Protein AF-A0A3Q0J9L9-F1 (afdb_monomer_lite)

Sequence (326 aa):
MFTRGFKQNVKERMHFEFYDENEQQFNNEAQLNYWVGNKTIQYLRDNKDSAILNQDKVIFLLHFLGPDTAGHNFKPHSKEYGDNIEAVDGIVKAMVHTLSSYYNHDNKTAFIYSSDHGMTDWGSHGDGSDHETETPFVAWGAGVGCTPYPPSSPSSFLPSSSGHLDIAQVDMVSLVSTILGIPIPVHSVGELPLQYLSLDTSQQARVMHSNAIQIHNAYRTLRSQRRESIARCLFTPFHKLDEQEEAVQLGRIELGFKLGDHQMVISQCKDLIRLSLEGLSYFHTYHQTTLLSCVSLAYLFIIRTLFLSVAQRTKISELTIRLTYR

Radius of gyration: 28.0 Å; chains: 1; bounding box: 80×67×72 Å

Foldseek 3Di:
DPDPPDDPVVVVLDDDDDDDPVRCPPPALLVQLVVQLVVLLVVLVVCLPPPSVPDAPDDDDGDRCSLLVCCQPPFCPDPSNVVSVVSNVVSVVVVVVSVCVSVVVPQLDKDKDKDPFAADRNSDEDDDDCRTQDMDIDIDTQFFDDDDDDDDDPDDPPCPDDSDDDAHPLQVQLQSCVSSVHQRPLPRLHQPPCNGGPDDLQSLLVSLLSNLVSLLVSLVVLLVVLCVVDDVVPDDAPVVCDPVNVVVLVVQLVVCVVVVVSVSSNVSSVVSSVSSSVSVVCSVCVCVVVVVVVVVVVVVVVVVVVVVVVVVVVVVVVVVVVVVVD

Structure (mmCIF, N/CA/C/O backbone):
data_AF-A0A3Q0J9L9-F1
#
_entry.id   AF-A0A3Q0J9L9-F1
#
loop_
_atom_site.group_PDB
_atom_site.id
_atom_site.type_symbol
_atom_site.label_atom_id
_atom_site.label_alt_id
_atom_site.label_comp_id
_atom_site.label_asym_id
_atom_site.label_entity_id
_atom_site.label_seq_id
_atom_site.pdbx_PDB_ins_code
_atom_site.Cartn_x
_atom_site.Cartn_y
_atom_site.Cartn_z
_atom_site.occupancy
_atom_site.B_iso_or_equiv
_atom_site.auth_seq_id
_atom_site.auth_comp_id
_atom_site.auth_asym_id
_atom_site.auth_atom_id
_atom_site.pdbx_PDB_model_num
ATOM 1 N N . MET A 1 1 ? 15.025 -7.768 4.756 1.00 45.75 1 MET A N 1
ATOM 2 C CA . MET A 1 1 ? 13.697 -8.198 4.265 1.00 45.75 1 MET A CA 1
ATOM 3 C C . MET A 1 1 ? 12.925 -8.931 5.362 1.00 45.75 1 MET A C 1
ATOM 5 O O . MET A 1 1 ? 13.522 -9.709 6.103 1.00 45.75 1 MET A O 1
ATOM 9 N N . PHE A 1 2 ? 11.632 -8.631 5.508 1.00 42.69 2 PHE A N 1
ATOM 10 C CA . PHE A 1 2 ? 10.714 -9.114 6.548 1.00 42.69 2 PHE A CA 1
ATOM 11 C C . PHE A 1 2 ? 10.710 -10.649 6.675 1.00 42.69 2 PHE A C 1
ATOM 13 O O . PHE A 1 2 ? 10.006 -11.327 5.947 1.00 42.69 2 PHE A O 1
ATOM 20 N N . THR A 1 3 ? 11.500 -11.234 7.577 1.00 41.84 3 THR A N 1
ATOM 21 C CA . THR A 1 3 ? 11.554 -12.706 7.759 1.00 41.84 3 THR A CA 1
ATOM 22 C C . THR A 1 3 ? 11.245 -13.162 9.181 1.00 41.84 3 THR A C 1
ATOM 24 O O . THR A 1 3 ? 11.085 -14.361 9.432 1.00 41.84 3 THR A O 1
ATOM 27 N N . ARG A 1 4 ? 11.120 -12.230 10.131 1.00 39.94 4 ARG A N 1
ATOM 28 C CA . ARG A 1 4 ? 10.807 -12.557 11.523 1.00 39.94 4 ARG A CA 1
ATOM 29 C C . ARG A 1 4 ? 9.322 -12.916 11.638 1.00 39.94 4 ARG A C 1
ATOM 31 O O . ARG A 1 4 ? 8.470 -12.047 11.525 1.00 39.94 4 ARG A O 1
ATOM 38 N N . GLY A 1 5 ? 9.031 -14.199 11.862 1.00 49.62 5 GLY A N 1
ATOM 39 C CA . GLY A 1 5 ? 7.677 -14.694 12.154 1.00 49.62 5 GLY A CA 1
ATOM 40 C C . GLY A 1 5 ? 7.013 -15.534 11.059 1.00 49.62 5 GLY A C 1
ATOM 41 O O . GLY A 1 5 ? 5.926 -16.059 11.291 1.00 49.62 5 GLY A O 1
ATOM 42 N N . PHE A 1 6 ? 7.648 -15.731 9.899 1.00 53.22 6 PHE A N 1
ATOM 43 C CA . PHE A 1 6 ? 7.097 -16.626 8.880 1.00 53.22 6 PHE A CA 1
ATOM 44 C C . PHE A 1 6 ? 7.261 -18.095 9.277 1.00 53.22 6 PHE A C 1
ATOM 46 O O . PHE A 1 6 ? 8.372 -18.562 9.542 1.00 53.22 6 PHE A O 1
ATOM 53 N N . LYS A 1 7 ? 6.146 -18.835 9.286 1.00 67.81 7 LYS A N 1
ATOM 54 C CA . LYS A 1 7 ? 6.154 -20.300 9.380 1.00 67.81 7 LYS A CA 1
ATOM 55 C C . LYS A 1 7 ? 6.926 -20.880 8.183 1.00 67.81 7 LYS A C 1
ATOM 57 O O . LYS A 1 7 ? 6.897 -20.306 7.096 1.00 67.81 7 LYS A O 1
ATOM 62 N N . GLN A 1 8 ? 7.608 -22.011 8.374 1.00 65.06 8 GLN A N 1
ATOM 63 C CA . GLN A 1 8 ? 8.491 -22.621 7.364 1.00 65.06 8 GLN A CA 1
ATOM 64 C C . GLN A 1 8 ? 7.795 -22.836 6.006 1.00 65.06 8 GLN A C 1
ATOM 66 O O . GLN A 1 8 ? 8.339 -22.487 4.965 1.00 65.06 8 GLN A O 1
ATOM 71 N N . ASN A 1 9 ? 6.535 -23.270 6.033 1.00 67.25 9 ASN A N 1
ATOM 72 C CA . ASN A 1 9 ? 5.683 -23.468 4.857 1.00 67.25 9 ASN A CA 1
ATOM 73 C C . ASN A 1 9 ? 5.323 -22.180 4.085 1.00 67.25 9 ASN A C 1
ATOM 75 O O . ASN A 1 9 ? 4.720 -22.245 3.014 1.00 67.25 9 ASN A O 1
ATOM 79 N N . VAL A 1 10 ? 5.582 -20.994 4.644 1.00 69.88 10 VAL A N 1
ATOM 80 C CA . VAL A 1 10 ? 5.448 -19.720 3.919 1.00 69.88 10 VAL A CA 1
ATOM 81 C C . VAL A 1 10 ? 6.736 -19.411 3.167 1.00 69.88 10 VAL A C 1
ATOM 83 O O . VAL A 1 10 ? 6.662 -19.010 2.015 1.00 69.88 10 VAL A O 1
ATOM 86 N N . LYS A 1 11 ? 7.904 -19.674 3.767 1.00 69.50 11 LYS A N 1
ATOM 87 C CA . LYS A 1 11 ? 9.206 -19.435 3.123 1.00 69.50 11 LYS A CA 1
ATOM 88 C C . LYS A 1 11 ? 9.380 -20.246 1.839 1.00 69.50 11 LYS A C 1
ATOM 90 O O . LYS A 1 11 ? 9.906 -19.725 0.870 1.00 69.50 11 LYS A O 1
ATOM 95 N N . GLU A 1 12 ? 8.881 -21.479 1.815 1.00 75.81 12 GLU A N 1
ATOM 96 C CA . GLU A 1 12 ? 8.918 -22.361 0.635 1.00 75.81 12 GLU A CA 1
ATOM 97 C C . GLU A 1 12 ? 8.049 -21.867 -0.537 1.00 75.81 12 GLU A C 1
ATOM 99 O O . GLU A 1 12 ? 8.188 -22.356 -1.653 1.00 75.81 12 GLU A O 1
ATOM 104 N N . ARG A 1 13 ? 7.161 -20.892 -0.299 1.00 81.19 13 ARG A N 1
ATOM 105 C CA . ARG A 1 13 ? 6.286 -20.275 -1.312 1.00 81.19 13 ARG A CA 1
ATOM 106 C C . ARG A 1 13 ? 6.739 -18.874 -1.723 1.00 81.19 13 ARG A C 1
ATOM 108 O O . ARG A 1 13 ? 6.008 -18.183 -2.424 1.00 81.19 13 ARG A O 1
ATOM 115 N N . MET A 1 14 ? 7.909 -18.436 -1.262 1.00 86.81 14 MET A N 1
ATOM 116 C CA . MET A 1 14 ? 8.475 -17.134 -1.597 1.00 86.81 14 MET A CA 1
ATOM 117 C C . MET A 1 14 ? 9.732 -17.337 -2.431 1.00 86.81 14 MET A C 1
ATOM 119 O O . MET A 1 14 ? 10.614 -18.108 -2.059 1.00 86.81 14 MET A O 1
ATOM 123 N N . HIS A 1 15 ? 9.818 -16.614 -3.539 1.00 89.19 15 HIS A N 1
ATOM 124 C CA . HIS A 1 15 ? 11.016 -16.539 -4.356 1.00 89.19 15 HIS A CA 1
ATOM 125 C C . HIS A 1 15 ? 11.478 -15.088 -4.405 1.00 89.19 15 HIS A C 1
ATOM 127 O O . HIS A 1 15 ? 10.662 -14.174 -4.522 1.00 89.19 15 HIS A O 1
ATOM 133 N N . PHE A 1 16 ? 12.782 -14.895 -4.261 1.00 90.69 16 PHE A N 1
ATOM 134 C CA . PHE A 1 16 ? 13.397 -13.588 -4.172 1.00 90.69 16 PHE A CA 1
ATOM 135 C C . PHE A 1 16 ? 14.682 -13.576 -4.983 1.00 90.69 16 PHE A C 1
ATOM 137 O O . PHE A 1 16 ? 15.533 -14.443 -4.801 1.00 90.69 16 PHE A O 1
ATOM 144 N N . GLU A 1 17 ? 14.815 -12.559 -5.820 1.00 90.81 17 GLU A N 1
ATOM 145 C CA . GLU A 1 17 ? 15.999 -12.255 -6.610 1.00 90.81 17 GLU A CA 1
ATOM 146 C C . GLU A 1 17 ? 16.280 -10.764 -6.419 1.00 90.81 17 GLU A C 1
ATOM 148 O O . GLU A 1 17 ? 15.356 -9.947 -6.433 1.00 90.81 17 GLU A O 1
ATOM 153 N N . PHE A 1 18 ? 17.546 -10.414 -6.217 1.00 88.94 18 PHE A N 1
ATOM 154 C CA . PHE A 1 18 ? 17.995 -9.033 -6.062 1.00 88.94 18 PHE A CA 1
ATOM 155 C C . PHE A 1 18 ? 19.291 -8.843 -6.836 1.00 88.94 18 PHE A C 1
ATOM 157 O O . PHE A 1 18 ? 20.027 -9.805 -7.053 1.00 88.94 18 PHE A O 1
ATOM 164 N N . TYR A 1 19 ? 19.570 -7.599 -7.205 1.00 82.12 19 TYR A N 1
ATOM 165 C CA . TYR A 1 19 ? 20.868 -7.201 -7.735 1.00 82.12 19 TYR A CA 1
ATOM 166 C C . TYR A 1 19 ? 21.983 -7.550 -6.745 1.00 82.12 19 TYR A C 1
ATOM 168 O O . TYR A 1 19 ? 21.804 -7.378 -5.534 1.00 82.12 19 TYR A O 1
ATOM 176 N N . ASP A 1 20 ? 23.141 -7.978 -7.248 1.00 78.50 20 ASP A N 1
ATOM 177 C CA . ASP A 1 20 ? 24.359 -7.993 -6.433 1.00 78.50 20 ASP A CA 1
ATOM 178 C C . ASP A 1 20 ? 24.715 -6.549 -6.023 1.00 78.50 20 ASP A C 1
ATOM 180 O O . ASP A 1 20 ? 24.465 -5.597 -6.767 1.00 78.50 20 ASP A O 1
ATOM 184 N N . GLU A 1 21 ? 25.309 -6.354 -4.846 1.00 69.94 21 GLU A N 1
ATOM 185 C CA . GLU A 1 21 ? 25.748 -5.026 -4.387 1.00 69.94 21 GLU A CA 1
ATOM 186 C C . GLU A 1 21 ? 26.718 -4.370 -5.385 1.00 69.94 21 GLU A C 1
ATOM 188 O O . GLU A 1 21 ? 26.684 -3.156 -5.579 1.00 69.94 21 GLU A O 1
ATOM 193 N N . ASN A 1 22 ? 27.536 -5.170 -6.079 1.00 66.88 22 ASN A N 1
ATOM 194 C CA . ASN A 1 22 ? 28.461 -4.679 -7.104 1.00 66.88 22 ASN A CA 1
ATOM 195 C C . ASN A 1 22 ? 27.766 -4.376 -8.442 1.00 66.88 22 ASN A C 1
ATOM 197 O O . ASN A 1 22 ? 28.272 -3.588 -9.238 1.00 66.88 22 ASN A O 1
ATOM 201 N N . GLU A 1 23 ? 26.606 -4.986 -8.692 1.00 62.62 23 GLU A N 1
ATOM 202 C CA . GLU A 1 23 ? 25.771 -4.724 -9.868 1.00 62.62 23 GLU A CA 1
ATOM 203 C C . GLU A 1 23 ? 24.973 -3.422 -9.711 1.00 62.62 23 GLU A C 1
ATOM 205 O O . GLU A 1 23 ? 24.642 -2.783 -10.700 1.00 62.62 23 GLU A O 1
ATOM 210 N N . GLN A 1 24 ? 24.734 -2.937 -8.489 1.00 59.50 24 GLN A N 1
ATOM 211 C CA . GLN A 1 24 ? 24.081 -1.634 -8.275 1.00 59.50 24 GLN A CA 1
ATOM 212 C C . GLN A 1 24 ? 24.906 -0.440 -8.793 1.00 59.50 24 GLN A C 1
ATOM 214 O O . GLN A 1 24 ? 24.378 0.660 -8.920 1.00 59.50 24 GLN A O 1
ATOM 219 N N . GLN A 1 25 ? 26.179 -0.657 -9.136 1.00 58.91 25 GLN A N 1
ATOM 220 C CA . GLN A 1 25 ? 27.079 0.335 -9.731 1.00 58.91 25 GLN A CA 1
ATOM 221 C C . GLN A 1 25 ? 27.222 0.173 -11.254 1.00 58.91 25 GLN A C 1
ATOM 223 O O . GLN A 1 25 ? 28.287 0.458 -11.806 1.00 58.91 25 GLN A O 1
ATOM 228 N N . PHE A 1 26 ? 26.202 -0.329 -11.963 1.00 59.91 26 PHE A N 1
ATOM 229 C CA . PHE A 1 26 ? 26.256 -0.359 -13.427 1.00 59.91 26 PHE A CA 1
ATOM 230 C C . PHE A 1 26 ? 26.573 1.041 -13.976 1.00 59.91 26 PHE A C 1
ATOM 232 O O . PHE A 1 26 ? 25.967 2.029 -13.579 1.00 59.91 26 PHE A O 1
ATOM 239 N N . ASN A 1 27 ? 27.472 1.116 -14.965 1.00 63.03 27 ASN A N 1
ATOM 240 C CA . ASN A 1 27 ? 27.790 2.363 -15.680 1.00 63.03 27 ASN A CA 1
ATOM 241 C C . ASN A 1 27 ? 26.585 2.947 -16.453 1.00 63.03 27 ASN A C 1
ATOM 243 O O . ASN A 1 27 ? 26.710 3.993 -17.084 1.00 63.03 27 ASN A O 1
ATOM 247 N N . ASN A 1 28 ? 25.465 2.219 -16.495 1.00 77.00 28 ASN A N 1
ATOM 248 C CA . ASN A 1 28 ? 24.214 2.608 -17.125 1.00 77.00 28 ASN A CA 1
ATOM 249 C C . ASN A 1 28 ? 23.047 2.070 -16.285 1.00 77.00 28 ASN A C 1
ATOM 251 O O . ASN A 1 28 ? 22.834 0.858 -16.208 1.00 77.00 28 ASN A O 1
ATOM 255 N N . GLU A 1 29 ? 22.270 2.978 -15.706 1.00 83.19 29 GLU A N 1
ATOM 256 C CA . GLU A 1 29 ? 21.152 2.703 -14.803 1.00 83.19 29 GLU A CA 1
ATOM 257 C C . GLU A 1 29 ? 20.054 1.861 -15.465 1.00 83.19 29 GLU A C 1
ATOM 259 O O . GLU A 1 29 ? 19.407 1.048 -14.801 1.00 83.19 29 GLU A O 1
ATOM 264 N N . ALA A 1 30 ? 19.906 1.942 -16.792 1.00 85.50 30 ALA A N 1
ATOM 265 C CA . ALA A 1 30 ? 18.924 1.145 -17.516 1.00 85.50 30 ALA A CA 1
ATOM 266 C C . ALA A 1 30 ? 19.223 -0.363 -17.439 1.00 85.50 30 ALA A C 1
ATOM 268 O O . ALA A 1 30 ? 18.308 -1.181 -17.562 1.00 85.50 30 ALA A O 1
ATOM 269 N N . GLN A 1 31 ? 20.480 -0.761 -17.196 1.00 88.00 31 GLN A N 1
ATOM 270 C CA . GLN A 1 31 ? 20.852 -2.171 -17.022 1.00 88.00 31 GLN A CA 1
ATOM 271 C C . GLN A 1 31 ? 20.164 -2.803 -15.808 1.00 88.00 31 GLN A C 1
ATOM 273 O O . GLN A 1 31 ? 19.767 -3.967 -15.886 1.00 88.00 31 GLN A O 1
ATOM 278 N N . LEU A 1 32 ? 19.925 -2.029 -14.741 1.00 88.06 32 LEU A N 1
ATOM 279 C CA . LEU A 1 32 ? 19.144 -2.475 -13.582 1.00 88.06 32 LEU A CA 1
ATOM 280 C C . LEU A 1 32 ? 17.716 -2.847 -13.995 1.00 88.06 32 LEU A C 1
ATOM 282 O O . LEU A 1 32 ? 17.159 -3.842 -13.528 1.00 88.06 32 LEU A O 1
ATOM 286 N N . ASN A 1 33 ? 17.122 -2.086 -14.911 1.00 92.56 33 ASN A N 1
ATOM 287 C CA . ASN A 1 33 ? 15.758 -2.339 -15.363 1.00 92.56 33 ASN A CA 1
ATOM 288 C C . ASN A 1 33 ? 15.705 -3.605 -16.230 1.00 92.56 33 ASN A C 1
ATOM 290 O O . ASN A 1 33 ? 14.880 -4.494 -15.999 1.00 92.56 33 ASN A O 1
ATOM 294 N N . TYR A 1 34 ? 16.632 -3.734 -17.187 1.00 93.25 34 TYR A N 1
ATOM 295 C CA . TYR A 1 34 ? 16.717 -4.920 -18.044 1.00 93.25 34 TYR A CA 1
ATOM 296 C C . TYR A 1 34 ? 16.995 -6.196 -17.255 1.00 93.25 34 TYR A C 1
ATOM 298 O O . TYR A 1 34 ? 16.455 -7.249 -17.594 1.00 93.25 34 TYR A O 1
ATOM 306 N N . TRP A 1 35 ? 17.800 -6.118 -16.195 1.00 92.75 35 TRP A N 1
ATOM 307 C CA . TRP A 1 35 ? 18.060 -7.252 -15.314 1.00 92.75 35 TRP A CA 1
ATOM 308 C C . TRP A 1 35 ? 16.759 -7.804 -14.713 1.00 92.75 35 TRP A C 1
ATOM 310 O O . TRP A 1 35 ? 16.532 -9.010 -14.792 1.00 92.75 35 TRP A O 1
ATOM 320 N N . VAL A 1 36 ? 15.850 -6.943 -14.231 1.00 94.25 36 VAL A N 1
ATOM 321 C CA . VAL A 1 36 ? 14.550 -7.366 -13.660 1.00 94.25 36 VAL A CA 1
ATOM 322 C C . VAL A 1 36 ? 13.696 -8.066 -14.707 1.00 94.25 36 VAL A C 1
ATOM 324 O O . VAL A 1 36 ? 13.177 -9.159 -14.460 1.00 94.25 36 VAL A O 1
ATOM 327 N N . GLY A 1 37 ? 13.582 -7.473 -15.899 1.00 94.31 37 GLY A N 1
ATOM 328 C CA . GLY A 1 37 ? 12.839 -8.072 -17.007 1.00 94.31 37 GLY A CA 1
ATOM 329 C C . GLY A 1 37 ? 13.411 -9.433 -17.416 1.00 94.31 37 GLY A C 1
ATOM 330 O O . GLY A 1 37 ? 12.676 -10.417 -17.518 1.00 94.31 37 GLY A O 1
ATOM 331 N N . ASN A 1 38 ? 14.733 -9.520 -17.582 1.00 94.38 38 ASN A N 1
ATOM 332 C CA . ASN A 1 38 ? 15.423 -10.746 -17.982 1.00 94.38 38 ASN A CA 1
ATOM 333 C C . ASN A 1 38 ? 15.283 -11.854 -16.937 1.00 94.38 38 ASN A C 1
ATOM 335 O O . ASN A 1 38 ? 14.960 -12.986 -17.299 1.00 94.38 38 ASN A O 1
ATOM 339 N N . LYS A 1 39 ? 15.471 -11.536 -15.651 1.00 94.31 39 LYS A N 1
ATOM 340 C CA . LYS A 1 39 ? 15.301 -12.489 -14.548 1.00 94.31 39 LYS A CA 1
ATOM 341 C C . LYS A 1 39 ? 13.870 -12.991 -14.453 1.00 94.31 39 LYS A C 1
ATOM 343 O O . LYS A 1 39 ? 13.666 -14.190 -14.307 1.00 94.31 39 LYS A O 1
ATOM 348 N N . THR A 1 40 ? 12.888 -12.111 -14.628 1.00 94.06 40 THR A N 1
ATOM 349 C CA . THR A 1 40 ? 11.471 -12.496 -14.623 1.00 94.06 40 THR A CA 1
ATOM 350 C C . THR A 1 40 ? 11.145 -13.438 -15.784 1.00 94.06 40 THR A C 1
ATOM 352 O O . THR A 1 40 ? 10.563 -14.502 -15.570 1.00 94.06 40 THR A O 1
ATOM 355 N N . ILE A 1 41 ? 11.567 -13.105 -17.011 1.00 93.88 41 ILE A N 1
ATOM 356 C CA . ILE A 1 41 ? 11.366 -13.967 -18.191 1.00 93.88 41 ILE A CA 1
ATOM 357 C C . ILE A 1 41 ? 12.059 -15.317 -18.004 1.00 93.88 41 ILE A C 1
ATOM 359 O O . ILE A 1 41 ? 11.476 -16.356 -18.320 1.00 93.88 41 ILE A O 1
ATOM 363 N N . GLN A 1 42 ? 13.303 -15.309 -17.519 1.00 93.88 42 GLN A N 1
ATOM 364 C CA . GLN A 1 42 ? 14.057 -16.528 -17.253 1.00 93.88 42 GLN A CA 1
ATOM 365 C C . GLN A 1 42 ? 13.334 -17.388 -16.216 1.00 93.88 42 GLN A C 1
ATOM 367 O O . GLN A 1 42 ? 13.094 -18.563 -16.469 1.00 93.88 42 GLN A O 1
ATOM 372 N N . TYR A 1 43 ? 12.911 -16.792 -15.102 1.00 93.94 43 TYR A N 1
ATOM 373 C CA . TYR A 1 43 ? 12.203 -17.496 -14.043 1.00 93.94 43 TYR A CA 1
ATOM 374 C C . TYR A 1 43 ? 10.914 -18.147 -14.552 1.00 93.94 43 TYR A C 1
ATOM 376 O O . TYR A 1 43 ? 10.693 -19.329 -14.298 1.00 93.94 43 TYR A O 1
ATOM 384 N N . LEU A 1 44 ? 10.099 -17.428 -15.334 1.00 94.25 44 LEU A N 1
ATOM 385 C CA . LEU A 1 44 ? 8.898 -17.991 -15.960 1.00 94.25 44 LEU A CA 1
ATOM 386 C C . LEU A 1 44 ? 9.243 -19.140 -16.918 1.00 94.25 44 LEU A C 1
ATOM 388 O O . LEU A 1 44 ? 8.598 -20.185 -16.886 1.00 94.25 44 LEU A O 1
ATOM 392 N N . ARG A 1 45 ? 10.278 -18.990 -17.752 1.00 93.12 45 ARG A N 1
ATOM 393 C CA . ARG A 1 45 ? 10.710 -20.038 -18.690 1.00 93.12 45 ARG A CA 1
ATOM 394 C C . ARG A 1 45 ? 11.148 -21.309 -17.964 1.00 93.12 45 ARG A C 1
ATOM 396 O O . ARG A 1 45 ? 10.700 -22.394 -18.331 1.00 93.12 45 ARG A O 1
ATOM 403 N N . ASP A 1 46 ? 11.984 -21.160 -16.944 1.00 93.88 46 ASP A N 1
ATOM 404 C CA . ASP A 1 46 ? 12.534 -22.268 -16.158 1.00 93.88 46 ASP A CA 1
ATOM 405 C C . ASP A 1 46 ? 11.441 -22.972 -15.333 1.00 93.88 46 ASP A C 1
ATOM 407 O O . ASP A 1 46 ? 11.582 -24.133 -14.956 1.00 93.88 46 ASP A O 1
ATOM 411 N N . ASN A 1 47 ? 10.310 -22.293 -15.110 1.00 92.50 47 ASN A N 1
ATOM 412 C CA . ASN A 1 47 ? 9.174 -22.769 -14.329 1.00 92.50 47 ASN A CA 1
ATOM 413 C C . ASN A 1 47 ? 7.898 -22.946 -15.165 1.00 92.50 47 ASN A C 1
ATOM 415 O O . ASN A 1 47 ? 6.802 -22.833 -14.619 1.00 92.50 47 ASN A O 1
ATOM 419 N N . LYS A 1 48 ? 7.995 -23.235 -16.470 1.00 86.31 48 LYS A N 1
ATOM 420 C CA . LYS A 1 48 ? 6.825 -23.369 -17.364 1.00 86.31 48 LYS A CA 1
ATOM 421 C C . LYS A 1 48 ? 5.725 -24.296 -16.826 1.00 86.31 48 LYS A C 1
ATOM 423 O O . LYS A 1 48 ? 4.555 -23.940 -16.883 1.00 86.31 48 LYS A O 1
ATOM 428 N N . ASP A 1 49 ? 6.114 -25.423 -16.237 1.00 84.88 49 ASP A N 1
ATOM 429 C CA . ASP A 1 49 ? 5.193 -26.424 -15.680 1.00 84.88 49 ASP A CA 1
ATOM 430 C C . ASP A 1 49 ? 5.190 -26.420 -14.137 1.00 84.88 49 ASP A C 1
ATOM 432 O O . ASP A 1 49 ? 4.892 -27.422 -13.486 1.00 84.88 49 ASP A O 1
ATOM 436 N N . SER A 1 50 ? 5.568 -25.295 -13.518 1.00 84.75 50 SER A N 1
ATOM 437 C CA . SER A 1 50 ? 5.699 -25.202 -12.064 1.00 84.75 50 SER A CA 1
ATOM 438 C C . SER A 1 50 ? 4.350 -25.296 -11.363 1.00 84.75 50 SER A C 1
ATOM 440 O O . SER A 1 50 ? 3.436 -24.502 -11.593 1.00 84.75 50 SER A O 1
ATOM 442 N N . ALA A 1 51 ? 4.252 -26.228 -10.417 1.00 85.00 51 ALA A N 1
ATOM 443 C CA . ALA A 1 51 ? 3.092 -26.356 -9.543 1.00 85.00 51 ALA A CA 1
ATOM 444 C C . ALA A 1 51 ? 2.915 -25.157 -8.596 1.00 85.00 51 ALA A C 1
ATOM 446 O O . ALA A 1 51 ? 1.849 -25.032 -8.006 1.00 85.00 51 ALA A O 1
ATOM 447 N N . ILE A 1 52 ? 3.934 -24.304 -8.418 1.00 85.56 52 ILE A N 1
ATOM 448 C CA . ILE A 1 52 ? 3.862 -23.097 -7.576 1.00 85.56 52 ILE A CA 1
ATOM 449 C C . ILE A 1 52 ? 3.255 -21.933 -8.365 1.00 85.56 52 ILE A C 1
ATOM 451 O O . ILE A 1 52 ? 2.392 -21.232 -7.847 1.00 85.56 52 ILE A O 1
ATOM 455 N N . LEU A 1 53 ? 3.661 -21.754 -9.626 1.00 91.06 53 LEU A N 1
ATOM 456 C CA . LEU A 1 53 ? 3.173 -20.654 -10.468 1.00 91.06 53 LEU A CA 1
ATOM 457 C C . LEU A 1 53 ? 1.772 -20.889 -11.034 1.00 91.06 53 LEU A C 1
ATOM 459 O O . LEU A 1 53 ? 1.134 -19.933 -11.461 1.00 91.06 53 LEU A O 1
ATOM 463 N N . ASN A 1 54 ? 1.285 -22.130 -10.981 1.00 88.62 54 ASN A N 1
ATOM 464 C CA . ASN A 1 54 ? -0.080 -22.509 -11.348 1.00 88.62 54 ASN A CA 1
ATOM 465 C C . ASN A 1 54 ? -1.049 -22.564 -10.148 1.00 88.62 54 ASN A C 1
ATOM 467 O O . ASN A 1 54 ? -2.148 -23.103 -10.273 1.00 88.62 54 ASN A O 1
ATOM 471 N N . GLN A 1 55 ? -0.653 -22.059 -8.974 1.00 89.19 55 GLN A N 1
ATOM 472 C CA . GLN A 1 55 ? -1.559 -21.938 -7.824 1.00 89.19 55 GLN A CA 1
ATOM 473 C C . GLN A 1 55 ? -2.451 -20.704 -7.950 1.00 89.19 55 GLN A C 1
ATOM 475 O O . GLN A 1 55 ? -2.137 -19.749 -8.657 1.00 89.19 55 GLN A O 1
ATOM 480 N N . ASP A 1 56 ? -3.541 -20.691 -7.189 1.00 88.94 56 ASP A N 1
ATOM 481 C CA . ASP A 1 56 ? -4.318 -19.472 -7.005 1.00 88.94 56 ASP A CA 1
ATOM 482 C C . ASP A 1 56 ? -3.505 -18.432 -6.218 1.00 88.94 56 ASP A C 1
ATOM 484 O O . ASP A 1 56 ? -2.786 -18.769 -5.272 1.00 88.94 56 ASP A O 1
ATOM 488 N N . LYS A 1 57 ? -3.706 -17.148 -6.544 1.00 90.75 57 LYS A N 1
ATOM 489 C CA . LYS A 1 57 ? -3.188 -15.993 -5.780 1.00 90.75 57 LYS A CA 1
ATOM 490 C C . LYS A 1 57 ? -1.656 -15.895 -5.771 1.00 90.75 57 LYS A C 1
ATOM 492 O O . LYS A 1 57 ? -1.051 -15.577 -4.747 1.00 90.75 57 LYS A O 1
ATOM 497 N N . VAL A 1 58 ? -1.037 -16.145 -6.923 1.00 92.88 58 VAL A N 1
ATOM 498 C CA . VAL A 1 58 ? 0.386 -15.866 -7.163 1.00 92.88 58 VAL A CA 1
ATOM 499 C C . VAL A 1 58 ? 0.585 -14.358 -7.317 1.00 92.88 58 VAL A C 1
ATOM 501 O O . VAL A 1 58 ? -0.172 -13.695 -8.023 1.00 92.88 58 VAL A O 1
ATOM 504 N N . ILE A 1 59 ? 1.599 -13.815 -6.644 1.00 93.81 59 ILE A N 1
ATOM 505 C CA . ILE A 1 59 ? 1.928 -12.386 -6.668 1.00 93.81 59 ILE A CA 1
ATOM 506 C C . ILE A 1 59 ? 3.347 -12.227 -7.203 1.00 93.81 59 ILE A C 1
ATOM 508 O O . ILE A 1 59 ? 4.282 -12.816 -6.662 1.00 93.81 59 ILE A O 1
ATOM 512 N N . PHE A 1 60 ? 3.499 -11.387 -8.223 1.00 94.88 60 PHE A N 1
ATOM 513 C CA . PHE A 1 60 ? 4.792 -10.903 -8.693 1.00 94.88 60 PHE A CA 1
ATOM 514 C C . PHE A 1 60 ? 4.970 -9.462 -8.216 1.00 94.88 60 PHE A C 1
ATOM 516 O O . PHE A 1 60 ? 4.118 -8.617 -8.479 1.00 94.88 60 PHE A O 1
ATOM 523 N N . LEU A 1 61 ? 6.071 -9.189 -7.518 1.00 95.44 61 LEU A N 1
ATOM 524 C CA . LEU A 1 61 ? 6.484 -7.836 -7.156 1.00 95.44 61 LEU A CA 1
ATOM 525 C C . LEU A 1 61 ? 7.782 -7.533 -7.900 1.00 95.44 61 LEU A C 1
ATOM 527 O O . LEU A 1 61 ? 8.816 -8.126 -7.599 1.00 95.44 61 LEU A O 1
ATOM 531 N N . LEU A 1 62 ? 7.706 -6.640 -8.884 1.00 95.62 62 LEU A N 1
ATOM 532 C CA . LEU A 1 62 ? 8.836 -6.241 -9.718 1.00 95.62 62 LEU A CA 1
ATOM 533 C C . LEU A 1 62 ? 9.174 -4.786 -9.400 1.00 95.62 62 LEU A C 1
ATOM 535 O O . LEU A 1 62 ? 8.312 -3.920 -9.517 1.00 95.62 62 LEU A O 1
ATOM 539 N N . HIS A 1 63 ? 10.409 -4.533 -8.979 1.00 95.19 63 HIS A N 1
ATOM 540 C CA . HIS A 1 63 ? 10.880 -3.211 -8.578 1.00 95.19 63 HIS A CA 1
ATOM 541 C C . HIS A 1 63 ? 12.010 -2.763 -9.506 1.00 95.19 63 HIS A C 1
ATOM 543 O O . HIS A 1 63 ? 12.997 -3.482 -9.653 1.00 95.19 63 HIS A O 1
ATOM 549 N N . PHE A 1 64 ? 11.869 -1.585 -10.113 1.00 94.44 64 PHE A N 1
ATOM 550 C CA . PHE A 1 64 ? 12.819 -1.034 -11.080 1.00 94.44 64 PHE A CA 1
ATOM 551 C C . PHE A 1 64 ? 13.600 0.118 -10.441 1.00 94.44 64 PHE A C 1
ATOM 553 O O . PHE A 1 64 ? 13.064 1.206 -10.274 1.00 94.44 64 PHE A O 1
ATOM 560 N N . LEU A 1 65 ? 14.866 -0.123 -10.082 1.00 92.56 65 LEU A N 1
ATOM 561 C CA . LEU A 1 65 ? 15.706 0.863 -9.382 1.00 92.56 65 LEU A CA 1
ATOM 562 C C . LEU A 1 65 ? 16.318 1.930 -10.314 1.00 92.56 65 LEU A C 1
ATOM 564 O O . LEU A 1 65 ? 16.685 3.011 -9.859 1.00 92.56 65 LEU A O 1
ATOM 568 N N . GLY A 1 66 ? 16.440 1.641 -11.615 1.00 92.62 66 GLY A N 1
ATOM 569 C CA . GLY A 1 66 ? 17.147 2.503 -12.569 1.00 92.62 66 GLY A CA 1
ATOM 570 C C . GLY A 1 66 ? 16.662 3.960 -12.597 1.00 92.62 66 GLY A C 1
ATOM 571 O O . GLY A 1 66 ? 17.508 4.851 -12.529 1.00 92.62 66 GLY A O 1
ATOM 572 N N . PRO A 1 67 ? 15.340 4.241 -12.631 1.00 94.06 67 PRO A N 1
ATOM 573 C CA . PRO A 1 67 ? 14.831 5.612 -12.603 1.00 94.06 67 PRO A CA 1
ATOM 574 C C . PRO A 1 67 ? 15.262 6.419 -11.372 1.00 94.06 67 PRO A C 1
ATOM 576 O O . PRO A 1 67 ? 15.630 7.582 -11.521 1.00 94.06 67 PRO A O 1
ATOM 579 N N . ASP A 1 68 ? 15.265 5.819 -10.178 1.00 94.25 68 ASP A N 1
ATOM 580 C CA . ASP A 1 68 ? 15.710 6.500 -8.956 1.00 94.25 68 ASP A CA 1
ATOM 581 C C . ASP A 1 68 ? 17.196 6.871 -9.056 1.00 94.25 68 ASP A C 1
ATOM 583 O O . ASP A 1 68 ? 17.570 8.041 -8.952 1.00 94.25 68 ASP A O 1
ATOM 587 N N . THR A 1 69 ? 18.042 5.896 -9.408 1.00 92.12 69 THR A N 1
ATOM 588 C CA . THR A 1 69 ? 19.489 6.119 -9.566 1.00 92.12 69 THR A CA 1
ATOM 589 C C . THR A 1 69 ? 19.789 7.185 -10.628 1.00 92.12 69 THR A C 1
ATOM 591 O O . THR A 1 69 ? 20.595 8.089 -10.396 1.00 92.12 69 THR A O 1
ATOM 594 N N . ALA A 1 70 ? 19.093 7.141 -11.770 1.00 93.19 70 ALA A N 1
ATOM 595 C CA . ALA A 1 70 ? 19.253 8.123 -12.839 1.00 93.19 70 ALA A CA 1
ATOM 596 C C . ALA A 1 70 ? 18.813 9.527 -12.393 1.00 93.19 70 ALA A C 1
ATOM 598 O O . ALA A 1 70 ? 19.457 10.519 -12.737 1.00 93.19 70 ALA A O 1
ATOM 599 N N . GLY A 1 71 ? 17.745 9.626 -11.598 1.00 94.56 71 GLY A N 1
ATOM 600 C CA . GLY A 1 71 ? 17.267 10.895 -11.063 1.00 94.56 71 GLY A CA 1
ATOM 601 C C . GLY A 1 71 ? 18.252 11.526 -10.078 1.00 94.56 71 GLY A C 1
ATOM 602 O O . GLY A 1 71 ? 18.533 12.719 -10.200 1.00 94.56 71 GLY A O 1
ATOM 603 N N . HIS A 1 72 ? 18.862 10.744 -9.182 1.00 94.06 72 HIS A N 1
ATOM 604 C CA . HIS A 1 72 ? 19.927 11.237 -8.293 1.00 94.06 72 HIS A CA 1
ATOM 605 C C . HIS A 1 72 ? 21.144 11.746 -9.076 1.00 94.06 72 HIS A C 1
ATOM 607 O O . HIS A 1 72 ? 21.616 12.867 -8.834 1.00 94.06 72 HIS A O 1
ATOM 613 N N . ASN A 1 73 ? 21.618 10.950 -10.043 1.00 92.88 73 ASN A N 1
ATOM 614 C CA . ASN A 1 73 ? 22.852 11.200 -10.793 1.00 92.88 73 ASN A CA 1
ATOM 615 C C . ASN A 1 73 ? 22.718 12.342 -11.810 1.00 92.88 73 ASN A C 1
ATOM 617 O O . ASN A 1 73 ? 23.564 13.237 -11.853 1.00 92.88 73 ASN A O 1
ATOM 621 N N . PHE A 1 74 ? 21.652 12.325 -12.613 1.00 94.31 74 PHE A N 1
ATOM 622 C CA . PHE A 1 74 ? 21.508 13.184 -13.794 1.00 94.31 74 PHE A CA 1
ATOM 623 C C . PHE A 1 74 ? 20.366 14.194 -13.702 1.00 94.31 74 PHE A C 1
ATOM 625 O O . PHE A 1 74 ? 20.354 15.147 -14.476 1.00 94.31 74 PHE A O 1
ATOM 632 N N . LYS A 1 75 ? 19.480 14.063 -12.707 1.00 95.75 75 LYS A N 1
ATOM 633 C CA . LYS A 1 75 ? 18.276 14.888 -12.481 1.00 95.75 75 LYS A CA 1
ATOM 634 C C . LYS A 1 75 ? 17.092 14.507 -13.384 1.00 95.75 75 LYS A C 1
ATOM 636 O O . LYS A 1 75 ? 17.312 14.046 -14.505 1.00 95.75 75 LYS A O 1
ATOM 641 N N . PRO A 1 76 ? 15.832 14.706 -12.938 1.00 94.12 76 PRO A N 1
ATOM 642 C CA . PRO A 1 76 ? 14.647 14.214 -13.657 1.00 94.12 76 PRO A CA 1
ATOM 643 C C . PRO A 1 76 ? 14.447 14.761 -15.081 1.00 94.12 76 PRO A C 1
ATOM 645 O O . PRO A 1 76 ? 13.841 14.098 -15.913 1.00 94.12 76 PRO A O 1
ATOM 648 N N . HIS A 1 77 ? 14.977 15.949 -15.394 1.00 95.31 77 HIS A N 1
ATOM 649 C CA . HIS A 1 77 ? 14.860 16.565 -16.731 1.00 95.31 77 HIS A CA 1
ATOM 650 C C . HIS A 1 77 ? 15.990 16.179 -17.698 1.00 95.31 77 HIS A C 1
ATOM 652 O O . HIS A 1 77 ? 16.091 16.732 -18.794 1.00 95.31 77 HIS A O 1
ATOM 658 N N . SER A 1 78 ? 16.877 15.273 -17.290 1.00 96.06 78 SER A N 1
ATOM 659 C CA . SER A 1 78 ? 17.988 14.810 -18.121 1.00 96.06 78 SER A CA 1
ATOM 660 C C . SER A 1 78 ? 17.547 13.828 -19.200 1.00 96.06 78 SER A C 1
ATOM 662 O O . SER A 1 78 ? 16.507 13.171 -19.102 1.00 96.06 78 SER A O 1
ATOM 664 N N . LYS A 1 79 ? 18.382 13.688 -20.235 1.00 95.62 79 LYS A N 1
ATOM 665 C CA . LYS A 1 79 ? 18.171 12.671 -21.266 1.00 95.62 79 LYS A CA 1
ATOM 666 C C . LYS A 1 79 ? 18.277 11.269 -20.658 1.00 95.62 79 LYS A C 1
ATOM 668 O O . LYS A 1 79 ? 17.492 10.397 -20.999 1.00 95.62 79 LYS A O 1
ATOM 673 N N . GLU A 1 80 ? 19.218 11.074 -19.745 1.00 94.12 80 GLU A N 1
ATOM 674 C CA . GLU A 1 80 ? 19.514 9.815 -19.068 1.00 94.12 80 GLU A CA 1
ATOM 675 C C . GLU A 1 80 ? 18.321 9.314 -18.243 1.00 94.12 80 GLU A C 1
ATOM 677 O O . GLU A 1 80 ? 17.995 8.124 -18.281 1.00 94.12 80 GLU A O 1
ATOM 682 N N . TYR A 1 81 ? 17.629 10.218 -17.541 1.00 95.19 81 TYR A N 1
ATOM 683 C CA . TYR A 1 81 ? 16.383 9.889 -16.852 1.00 95.19 81 TYR A CA 1
ATOM 684 C C . TYR A 1 81 ? 15.281 9.513 -17.851 1.00 95.19 81 TYR A C 1
ATOM 686 O O . TYR A 1 81 ? 14.654 8.464 -17.704 1.00 95.19 81 TYR A O 1
ATOM 694 N N . GLY A 1 82 ? 15.094 10.309 -18.910 1.00 95.69 82 GLY A N 1
ATOM 695 C CA . GLY A 1 82 ? 14.120 10.019 -19.968 1.00 95.69 82 GLY A CA 1
ATOM 696 C C . GLY A 1 82 ? 14.331 8.654 -20.636 1.00 95.69 82 GLY A C 1
ATOM 697 O O . GLY A 1 82 ? 13.386 7.875 -20.753 1.00 95.69 82 GLY A O 1
ATOM 698 N N . ASP A 1 83 ? 15.576 8.326 -20.990 1.00 94.69 83 ASP A N 1
ATOM 699 C CA . ASP A 1 83 ? 15.957 7.031 -21.567 1.00 94.69 83 ASP A CA 1
ATOM 700 C C . ASP A 1 83 ? 15.646 5.866 -20.599 1.00 94.69 83 ASP A C 1
ATOM 702 O O . ASP A 1 83 ? 15.251 4.780 -21.029 1.00 94.69 83 ASP A O 1
ATOM 706 N N . ASN A 1 84 ? 15.793 6.076 -19.283 1.00 95.00 84 ASN A N 1
ATOM 707 C CA . ASN A 1 84 ? 15.442 5.080 -18.265 1.00 95.00 84 ASN A CA 1
ATOM 708 C C . ASN A 1 84 ? 13.930 4.841 -18.182 1.00 95.00 84 ASN A C 1
ATOM 710 O O . ASN A 1 84 ? 13.509 3.686 -18.102 1.00 95.00 84 ASN A O 1
ATOM 714 N N . ILE A 1 85 ? 13.118 5.901 -18.221 1.00 95.50 85 ILE A N 1
ATOM 715 C CA . ILE A 1 85 ? 11.652 5.781 -18.247 1.00 95.50 85 ILE A CA 1
ATOM 716 C C . ILE A 1 85 ? 11.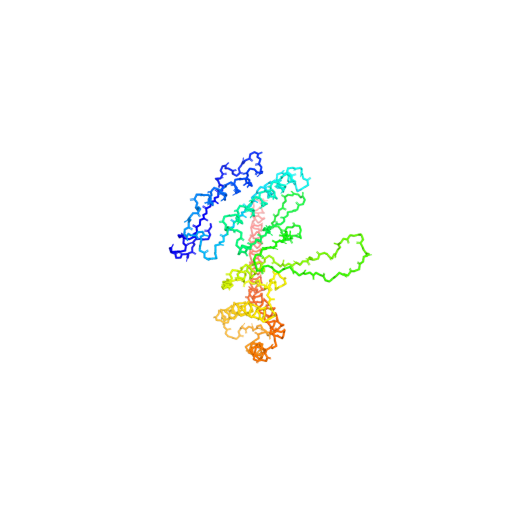205 5.035 -19.512 1.00 95.50 85 ILE A C 1
ATOM 718 O O . ILE A 1 85 ? 10.407 4.103 -19.411 1.00 95.50 85 ILE A O 1
ATOM 722 N N . GLU A 1 86 ? 11.754 5.369 -20.685 1.00 95.75 86 GLU A N 1
ATOM 723 C CA . GLU A 1 86 ? 11.443 4.667 -21.940 1.00 95.75 86 GLU A CA 1
ATOM 724 C C . GLU A 1 86 ? 11.832 3.179 -21.877 1.00 95.75 86 GLU A C 1
ATOM 726 O O . GLU A 1 86 ? 11.070 2.307 -22.305 1.00 95.75 86 GLU A O 1
ATOM 731 N N . ALA A 1 87 ? 12.986 2.864 -21.279 1.00 94.81 87 ALA A N 1
ATOM 732 C CA . ALA A 1 87 ? 13.398 1.482 -21.059 1.00 94.81 87 ALA A CA 1
ATOM 733 C C . ALA A 1 87 ? 12.410 0.725 -20.154 1.00 94.81 87 ALA A C 1
ATOM 735 O O . ALA A 1 87 ? 12.022 -0.399 -20.484 1.00 94.81 87 ALA A O 1
ATOM 736 N N . VAL A 1 88 ? 11.978 1.327 -19.037 1.00 96.19 88 VAL A N 1
ATOM 737 C CA . VAL A 1 88 ? 10.988 0.723 -18.128 1.00 96.19 88 VAL A CA 1
ATOM 738 C C . VAL A 1 88 ? 9.656 0.491 -18.840 1.00 96.19 88 VAL A C 1
ATOM 740 O O . VAL A 1 88 ? 9.124 -0.613 -18.737 1.00 96.19 88 VAL A O 1
ATOM 743 N N . ASP A 1 89 ? 9.150 1.454 -19.614 1.00 96.38 89 ASP A N 1
ATOM 744 C CA . ASP A 1 89 ? 7.908 1.292 -20.388 1.00 96.38 89 ASP A CA 1
ATOM 745 C C . ASP A 1 89 ? 7.988 0.096 -21.356 1.00 96.38 89 ASP A C 1
ATOM 747 O O . ASP A 1 89 ? 7.122 -0.789 -21.361 1.00 96.38 89 ASP A O 1
ATOM 751 N N . GLY A 1 90 ? 9.093 -0.011 -22.103 1.00 96.56 90 GLY A N 1
ATOM 752 C CA . GLY A 1 90 ? 9.347 -1.141 -22.997 1.00 96.56 90 GLY A CA 1
ATOM 753 C C . GLY A 1 90 ? 9.405 -2.488 -22.266 1.00 96.56 90 GLY A C 1
ATOM 754 O O . GLY A 1 90 ? 8.846 -3.485 -22.744 1.00 96.56 90 GLY A O 1
ATOM 755 N N . ILE A 1 91 ? 10.035 -2.528 -21.088 1.00 96.19 91 ILE A N 1
ATOM 756 C CA . ILE A 1 91 ? 10.108 -3.731 -20.249 1.00 96.19 91 ILE A CA 1
ATOM 757 C C . ILE A 1 91 ? 8.723 -4.104 -19.717 1.00 96.19 91 ILE A C 1
ATOM 759 O O . ILE A 1 91 ? 8.335 -5.266 -19.831 1.00 96.19 91 ILE A O 1
ATOM 763 N N . VAL A 1 92 ? 7.952 -3.148 -19.192 1.00 96.19 92 VAL A N 1
ATOM 764 C CA . VAL A 1 92 ? 6.584 -3.375 -18.699 1.00 96.19 92 VAL A CA 1
ATOM 765 C C . VAL A 1 92 ? 5.714 -3.952 -19.812 1.00 96.19 92 VAL A C 1
ATOM 767 O O . VAL A 1 92 ? 5.071 -4.985 -19.611 1.00 96.19 92 VAL A O 1
ATOM 770 N N . LYS A 1 93 ? 5.764 -3.380 -21.021 1.00 96.38 93 LYS A N 1
ATOM 771 C CA . LYS A 1 93 ? 5.057 -3.913 -22.195 1.00 96.38 93 LYS A CA 1
ATOM 772 C C . LYS A 1 93 ? 5.433 -5.369 -22.490 1.00 96.38 93 LYS A C 1
ATOM 774 O O . LYS A 1 93 ? 4.552 -6.204 -22.720 1.00 96.38 93 LYS A O 1
ATOM 779 N N . ALA A 1 94 ? 6.725 -5.698 -22.462 1.00 95.81 94 ALA A N 1
ATOM 780 C CA . ALA A 1 94 ? 7.201 -7.064 -22.670 1.00 95.81 94 ALA A CA 1
ATOM 781 C C . ALA A 1 94 ? 6.766 -8.020 -21.542 1.00 95.81 94 ALA A C 1
ATOM 783 O O . ALA A 1 94 ? 6.400 -9.167 -21.819 1.00 95.81 94 ALA A O 1
ATOM 784 N N . MET A 1 95 ? 6.761 -7.562 -20.286 1.00 95.06 95 MET A N 1
ATOM 785 C CA . MET A 1 95 ? 6.317 -8.349 -19.131 1.00 95.06 95 MET A CA 1
ATOM 786 C C . MET A 1 95 ? 4.830 -8.670 -19.209 1.00 95.06 95 MET A C 1
ATOM 788 O O . MET A 1 95 ? 4.455 -9.829 -19.044 1.00 95.06 95 MET A O 1
ATOM 792 N N . VAL A 1 96 ? 3.989 -7.684 -19.531 1.00 95.69 96 VAL A N 1
ATOM 793 C CA . VAL A 1 96 ? 2.541 -7.879 -19.702 1.00 95.69 96 VAL A CA 1
ATOM 794 C C . VAL A 1 96 ? 2.265 -8.951 -20.753 1.00 95.69 96 VAL A C 1
ATOM 796 O O . VAL A 1 96 ? 1.499 -9.882 -20.495 1.00 95.69 96 VAL A O 1
ATOM 799 N N . HIS A 1 97 ? 2.928 -8.873 -21.911 1.00 95.69 97 HIS A N 1
ATOM 800 C CA . HIS A 1 97 ? 2.795 -9.878 -22.967 1.00 95.69 97 HIS A CA 1
ATOM 801 C C . HIS A 1 97 ? 3.285 -11.264 -22.516 1.00 95.69 97 HIS A C 1
ATOM 803 O O . HIS A 1 97 ? 2.622 -12.273 -22.767 1.00 95.69 97 HIS A O 1
ATOM 809 N N . THR A 1 98 ? 4.434 -11.325 -21.837 1.00 95.44 98 THR A N 1
ATOM 810 C CA . THR A 1 98 ? 5.040 -12.583 -21.375 1.00 95.44 98 THR A CA 1
ATOM 811 C C . THR A 1 98 ? 4.169 -13.276 -20.331 1.00 95.44 98 THR A C 1
ATOM 813 O O . THR A 1 98 ? 3.884 -14.461 -20.482 1.00 95.44 98 THR A O 1
ATOM 816 N N . LEU A 1 99 ? 3.703 -12.551 -19.312 1.00 95.38 99 LEU A N 1
ATOM 817 C CA . LEU A 1 99 ? 2.821 -13.079 -18.267 1.00 95.38 99 LEU A CA 1
ATOM 818 C C . LEU A 1 99 ? 1.478 -13.525 -18.848 1.00 95.38 99 LEU A C 1
ATOM 820 O O . LEU A 1 99 ? 1.012 -14.620 -18.542 1.00 95.38 99 LEU A O 1
ATOM 824 N N . SER A 1 100 ? 0.888 -12.725 -19.740 1.00 95.19 100 SER A N 1
ATOM 825 C CA . SER A 1 100 ? -0.360 -13.100 -20.416 1.00 95.19 100 SER A CA 1
ATOM 826 C C . SER A 1 100 ? -0.185 -14.385 -21.227 1.00 95.19 100 SER A C 1
ATOM 828 O O . SER A 1 100 ? -1.010 -15.287 -21.133 1.00 95.19 100 SER A O 1
ATOM 830 N N . SER A 1 101 ? 0.923 -14.514 -21.962 1.00 95.38 101 SER A N 1
ATOM 831 C CA . SER A 1 101 ? 1.234 -15.724 -22.730 1.00 95.38 101 SER A CA 1
ATOM 832 C C . SER A 1 101 ? 1.496 -16.937 -21.839 1.00 95.38 101 SER A C 1
ATOM 834 O O . SER A 1 101 ? 1.027 -18.029 -22.151 1.00 95.38 101 SER A O 1
ATOM 836 N N . TYR A 1 102 ? 2.218 -16.754 -20.731 1.00 95.19 102 TYR A N 1
ATOM 837 C CA . TYR A 1 102 ? 2.514 -17.812 -19.764 1.00 95.19 102 TYR A CA 1
ATOM 838 C C . TYR A 1 102 ? 1.227 -18.429 -19.197 1.00 95.19 102 TYR A C 1
ATOM 840 O O . TYR A 1 102 ? 1.096 -19.650 -19.155 1.00 95.19 102 TYR A O 1
ATOM 848 N N . TYR A 1 103 ? 0.240 -17.591 -18.867 1.00 95.00 103 TYR A N 1
ATOM 849 C CA . TYR A 1 103 ? -1.079 -18.013 -18.385 1.00 95.00 103 TYR A CA 1
ATOM 850 C C . TYR A 1 103 ? -2.111 -18.233 -19.505 1.00 95.00 103 TYR A C 1
ATOM 852 O O . TYR A 1 103 ? -3.315 -18.218 -19.262 1.00 95.00 103 TYR A O 1
ATOM 860 N N . ASN A 1 104 ? -1.663 -18.457 -20.745 1.00 95.06 104 ASN A N 1
ATOM 861 C CA . ASN A 1 104 ? -2.519 -18.749 -21.902 1.00 95.06 104 ASN A CA 1
ATOM 862 C C . ASN A 1 104 ? -3.653 -17.730 -22.136 1.00 95.06 104 ASN A C 1
ATOM 864 O O . ASN A 1 104 ? -4.710 -18.090 -22.651 1.00 95.06 104 ASN A O 1
ATOM 868 N N . HIS A 1 105 ? -3.432 -16.462 -21.790 1.00 95.31 105 HIS A N 1
ATOM 869 C CA . HIS A 1 105 ? -4.396 -15.370 -21.933 1.00 95.31 105 HIS A CA 1
ATOM 870 C C . HIS A 1 105 ? -5.748 -15.661 -21.256 1.00 95.31 105 HIS A C 1
ATOM 872 O O . HIS A 1 105 ? -6.808 -15.341 -21.793 1.00 95.31 105 HIS A O 1
ATOM 878 N N . ASP A 1 106 ? -5.726 -16.266 -20.067 1.00 95.25 106 ASP A N 1
ATOM 879 C CA . ASP A 1 106 ? -6.932 -16.649 -19.322 1.00 95.25 106 ASP A CA 1
ATOM 880 C C . ASP A 1 106 ? -7.758 -15.468 -18.766 1.00 95.25 106 ASP A C 1
ATOM 882 O O . ASP A 1 106 ? -8.846 -15.678 -18.227 1.00 95.25 106 ASP A O 1
ATOM 886 N N . ASN A 1 107 ? -7.263 -14.233 -18.919 1.00 93.25 107 ASN A N 1
ATOM 887 C CA . ASN A 1 107 ? -7.842 -12.991 -18.402 1.00 93.25 107 ASN A CA 1
ATOM 888 C C . ASN A 1 107 ? -8.039 -12.983 -16.873 1.00 93.25 107 ASN A C 1
ATOM 890 O O . ASN A 1 107 ? -8.940 -12.308 -16.374 1.00 93.25 107 ASN A O 1
ATOM 894 N N . LYS A 1 108 ? -7.202 -13.713 -16.122 1.00 94.62 108 LYS A N 1
ATOM 895 C CA . LYS A 1 108 ? -7.233 -13.755 -14.648 1.00 94.62 108 LYS A CA 1
ATOM 896 C C . LYS A 1 108 ? -6.106 -12.976 -13.974 1.00 94.62 108 LYS A C 1
ATOM 898 O O . LYS A 1 108 ? -6.083 -12.879 -12.750 1.00 94.62 108 LYS A O 1
ATOM 903 N N . THR A 1 109 ? -5.207 -12.383 -14.753 1.00 95.69 109 THR A N 1
ATOM 904 C CA . THR A 1 109 ? -4.129 -11.532 -14.240 1.00 95.69 109 THR A CA 1
ATOM 905 C C . THR A 1 109 ? -4.597 -10.087 -14.106 1.00 95.69 109 THR A C 1
ATOM 907 O O . THR A 1 109 ? -5.139 -9.505 -15.049 1.00 95.69 109 THR A O 1
ATOM 910 N N . ALA A 1 110 ? -4.357 -9.498 -12.938 1.00 96.19 110 ALA A N 1
ATOM 911 C CA . ALA A 1 110 ? -4.459 -8.064 -12.706 1.00 96.19 110 ALA A CA 1
ATOM 912 C C . ALA A 1 110 ? -3.054 -7.455 -12.680 1.00 96.19 110 ALA A C 1
ATOM 914 O O . ALA A 1 110 ? -2.118 -8.069 -12.166 1.00 96.19 110 ALA A O 1
ATOM 915 N N . PHE A 1 111 ? -2.916 -6.247 -13.209 1.00 96.56 111 PHE A N 1
ATOM 916 C CA . PHE A 1 111 ? -1.673 -5.490 -13.212 1.00 96.56 111 PHE A CA 1
ATOM 917 C C . PHE A 1 111 ? -1.883 -4.182 -12.460 1.00 96.56 111 PHE A C 1
ATOM 919 O O . PHE A 1 111 ? -2.897 -3.508 -12.645 1.00 96.56 111 PHE A O 1
ATOM 926 N N . ILE A 1 112 ? -0.915 -3.837 -11.615 1.00 95.62 112 ILE A N 1
ATOM 927 C CA . ILE A 1 112 ? -0.868 -2.576 -10.881 1.00 95.62 112 ILE A CA 1
ATOM 928 C C . ILE A 1 112 ? 0.536 -2.018 -11.062 1.00 95.62 112 ILE A C 1
ATOM 930 O O . ILE A 1 112 ? 1.518 -2.693 -10.758 1.00 95.62 112 ILE A O 1
ATOM 934 N N . TYR A 1 113 ? 0.613 -0.802 -11.582 1.00 95.69 113 TYR A N 1
ATOM 935 C CA . TYR A 1 113 ? 1.843 -0.064 -11.804 1.00 95.69 113 TYR A CA 1
ATOM 936 C C . TYR A 1 113 ? 1.819 1.196 -10.949 1.00 95.69 113 TYR A C 1
ATOM 938 O O . TYR A 1 113 ? 0.859 1.969 -11.005 1.00 95.69 113 TYR A O 1
ATOM 946 N N . SER A 1 114 ? 2.861 1.387 -10.147 1.00 95.75 114 SER A N 1
ATOM 947 C CA . SER A 1 114 ? 3.010 2.570 -9.311 1.00 95.75 114 SER A CA 1
ATOM 948 C C . SER A 1 114 ? 4.474 2.830 -8.967 1.00 95.75 114 SER A C 1
ATOM 950 O O . SER A 1 114 ? 5.341 2.035 -9.333 1.00 95.75 114 SER A O 1
ATOM 952 N N . SER A 1 115 ? 4.726 3.937 -8.273 1.00 95.50 115 SER A N 1
ATOM 953 C CA . SER A 1 115 ? 6.016 4.275 -7.668 1.00 95.50 115 SER A CA 1
ATOM 954 C C . SER A 1 115 ? 5.851 4.357 -6.153 1.00 95.50 115 SER A C 1
ATOM 956 O O . SER A 1 115 ? 4.780 4.723 -5.662 1.00 95.50 115 SER A O 1
ATOM 958 N N . ASP A 1 116 ? 6.896 4.012 -5.412 1.00 93.88 116 ASP A N 1
ATOM 959 C CA . ASP A 1 116 ? 6.958 4.166 -3.957 1.00 93.88 116 ASP A CA 1
ATOM 960 C C . ASP A 1 116 ? 7.146 5.633 -3.545 1.00 93.88 116 ASP A C 1
ATOM 962 O O . ASP A 1 116 ? 6.603 6.064 -2.528 1.00 93.88 116 ASP A O 1
ATOM 966 N N . HIS A 1 117 ? 7.839 6.419 -4.367 1.00 95.88 117 HIS A N 1
ATOM 967 C CA . HIS A 1 117 ? 7.953 7.865 -4.207 1.00 95.88 117 HIS A CA 1
ATOM 968 C C . HIS A 1 117 ? 8.098 8.598 -5.547 1.00 95.88 117 HIS A C 1
ATOM 970 O O . HIS A 1 117 ? 8.321 7.999 -6.604 1.00 95.88 117 HIS A O 1
ATOM 976 N N . GLY A 1 118 ? 7.927 9.915 -5.489 1.00 95.12 118 GLY A N 1
ATOM 977 C CA . GLY A 1 118 ? 8.340 10.854 -6.524 1.00 95.12 118 GLY A CA 1
ATOM 978 C C . GLY A 1 118 ? 9.753 11.388 -6.262 1.00 95.12 118 GLY A C 1
ATOM 979 O O . GLY A 1 118 ? 10.501 10.848 -5.445 1.00 95.12 118 GLY A O 1
ATOM 980 N N . MET A 1 119 ? 10.144 12.452 -6.958 1.00 94.56 119 MET A N 1
ATOM 981 C CA . MET A 1 119 ? 11.453 13.080 -6.793 1.00 94.56 119 MET A CA 1
ATOM 982 C C . MET A 1 119 ? 11.415 14.553 -7.204 1.00 94.56 119 MET A C 1
ATOM 984 O O . MET A 1 119 ? 10.789 14.928 -8.192 1.00 94.56 119 MET A O 1
ATOM 988 N N . THR A 1 120 ? 12.125 15.393 -6.452 1.00 95.00 120 THR A N 1
ATOM 989 C CA . THR A 1 120 ? 12.310 16.815 -6.776 1.00 95.00 120 THR A CA 1
ATOM 990 C C . THR A 1 120 ? 13.160 17.011 -8.036 1.00 95.00 120 THR A C 1
ATOM 992 O O . THR A 1 120 ? 13.975 16.157 -8.389 1.00 95.00 120 THR A O 1
ATOM 995 N N . ASP A 1 121 ? 13.078 18.194 -8.657 1.00 94.31 121 ASP A N 1
ATOM 996 C CA . ASP A 1 121 ? 13.925 18.583 -9.803 1.00 94.31 121 ASP A CA 1
ATOM 997 C C . ASP A 1 121 ? 15.435 18.501 -9.509 1.00 94.31 121 ASP A C 1
ATOM 999 O O . ASP A 1 121 ? 16.256 18.374 -10.419 1.00 94.31 121 ASP A O 1
ATOM 1003 N N . TRP A 1 122 ? 15.816 18.541 -8.229 1.00 92.75 122 TRP A N 1
ATOM 1004 C CA . TRP A 1 122 ? 17.195 18.367 -7.775 1.00 92.75 122 TRP A CA 1
ATOM 1005 C C . TRP A 1 122 ? 17.624 16.908 -7.650 1.00 92.75 122 TRP A C 1
ATOM 1007 O O . TRP A 1 122 ? 18.761 16.649 -7.247 1.00 92.75 122 TRP A O 1
ATOM 1017 N N . GLY A 1 123 ? 16.774 15.958 -8.038 1.00 92.25 123 GLY A N 1
ATOM 1018 C CA . GLY A 1 123 ? 17.077 14.540 -7.915 1.00 92.25 123 GLY A CA 1
ATOM 1019 C C . GLY A 1 123 ? 17.204 14.135 -6.452 1.00 92.25 123 GLY A C 1
ATOM 1020 O O . GLY A 1 123 ? 18.166 13.478 -6.096 1.00 92.25 123 GLY A O 1
ATOM 1021 N N . SER A 1 124 ? 16.325 14.649 -5.592 1.00 93.12 124 SER A N 1
ATOM 1022 C CA . SER A 1 124 ? 16.272 14.319 -4.166 1.00 93.12 124 SER A CA 1
ATOM 1023 C C . SER A 1 124 ? 14.858 13.900 -3.796 1.00 93.12 124 SER A C 1
ATOM 1025 O O . SER A 1 124 ? 13.896 14.437 -4.354 1.00 93.12 124 SER A O 1
ATOM 1027 N N . HIS A 1 125 ? 14.750 12.997 -2.828 1.00 93.81 125 HIS A N 1
ATOM 1028 C CA . HIS A 1 125 ? 13.496 12.577 -2.213 1.00 93.81 125 HIS A CA 1
ATOM 1029 C C . HIS A 1 125 ? 13.706 12.299 -0.707 1.00 93.81 125 HIS A C 1
ATOM 1031 O O . HIS A 1 125 ? 14.848 12.230 -0.240 1.00 93.81 125 HIS A O 1
ATOM 1037 N N . GLY A 1 126 ? 12.624 12.106 0.051 1.00 89.31 126 GLY A N 1
ATOM 1038 C CA . GLY A 1 126 ? 12.649 11.772 1.482 1.00 89.31 126 GLY A CA 1
ATOM 1039 C C . GLY A 1 126 ? 12.076 12.850 2.408 1.00 89.31 126 GLY A C 1
ATOM 1040 O O . GLY A 1 126 ? 12.019 12.633 3.620 1.00 89.31 126 GLY A O 1
ATOM 1041 N N . ASP A 1 127 ? 11.646 13.980 1.855 1.00 89.38 127 ASP A N 1
ATOM 1042 C CA . ASP A 1 127 ? 10.783 14.958 2.511 1.00 89.38 127 ASP A CA 1
ATOM 1043 C C . ASP A 1 127 ? 9.306 14.708 2.123 1.00 89.38 127 ASP A C 1
ATOM 1045 O O . ASP A 1 127 ? 8.963 13.718 1.473 1.00 89.38 127 ASP A O 1
ATOM 1049 N N . GLY A 1 128 ? 8.396 15.554 2.602 1.00 88.19 128 GLY A N 1
ATOM 1050 C CA . GLY A 1 128 ? 6.950 15.410 2.423 1.00 88.19 128 GLY A CA 1
ATOM 1051 C C . GLY A 1 128 ? 6.344 16.283 1.325 1.00 88.19 128 GLY A C 1
ATOM 1052 O O . GLY A 1 128 ? 5.173 16.634 1.456 1.00 88.19 128 GLY A O 1
ATOM 1053 N N . SER A 1 129 ? 7.109 16.708 0.313 1.00 93.25 129 SER A N 1
ATOM 1054 C CA . SER A 1 129 ? 6.567 17.566 -0.750 1.00 93.25 129 SER A CA 1
ATOM 1055 C C . SER A 1 129 ? 5.689 16.791 -1.740 1.00 93.25 129 SER A C 1
ATOM 1057 O O . SER A 1 129 ? 5.819 15.574 -1.892 1.00 93.25 129 SER A O 1
ATOM 1059 N N . ASP A 1 130 ? 4.811 17.500 -2.454 1.00 92.62 130 ASP A N 1
ATOM 1060 C CA . ASP A 1 130 ? 3.945 16.898 -3.479 1.00 92.62 130 ASP A CA 1
ATOM 1061 C C . ASP A 1 130 ? 4.785 16.190 -4.557 1.00 92.62 130 ASP A C 1
ATOM 1063 O O . ASP A 1 130 ? 4.509 15.049 -4.908 1.00 92.62 130 ASP A O 1
ATOM 1067 N N . HIS A 1 131 ? 5.915 16.781 -4.971 1.00 92.75 131 HIS A N 1
ATOM 1068 C CA . HIS A 1 131 ? 6.852 16.165 -5.923 1.00 92.75 131 HIS A CA 1
ATOM 1069 C C . HIS A 1 131 ? 7.427 14.820 -5.464 1.00 92.75 131 HIS A C 1
ATOM 1071 O O . HIS A 1 131 ? 7.865 14.035 -6.298 1.00 92.75 131 HIS A O 1
ATOM 1077 N N . GLU A 1 132 ? 7.481 14.569 -4.157 1.00 92.94 132 GLU A N 1
ATOM 1078 C CA . GLU A 1 132 ? 8.040 13.349 -3.566 1.00 92.94 132 GLU A CA 1
ATOM 1079 C C . GLU A 1 132 ? 6.964 12.329 -3.187 1.00 92.94 132 GLU A C 1
ATOM 1081 O O . GLU A 1 132 ? 7.268 11.146 -3.036 1.00 92.94 132 GLU A O 1
ATOM 1086 N N . THR A 1 133 ? 5.715 12.764 -3.032 1.00 92.81 133 THR A N 1
ATOM 1087 C CA . THR A 1 133 ? 4.617 11.930 -2.523 1.00 92.81 133 THR A CA 1
ATOM 1088 C C . THR A 1 133 ? 3.582 11.583 -3.590 1.00 92.81 133 THR A C 1
ATOM 1090 O O . THR A 1 133 ? 2.973 10.512 -3.509 1.00 92.81 133 THR A O 1
ATOM 1093 N N . GLU A 1 134 ? 3.419 12.423 -4.614 1.00 92.62 134 GLU A N 1
ATOM 1094 C CA . GLU A 1 134 ? 2.594 12.131 -5.781 1.00 92.62 134 GLU A CA 1
ATOM 1095 C C . GLU A 1 134 ? 3.306 11.120 -6.681 1.00 92.62 134 GLU A C 1
ATOM 1097 O O . GLU A 1 134 ? 4.403 11.353 -7.193 1.00 92.62 134 GLU A O 1
ATOM 1102 N N . THR A 1 135 ? 2.670 9.967 -6.879 1.00 94.19 135 THR A N 1
ATOM 1103 C CA . THR A 1 135 ? 3.207 8.883 -7.699 1.00 94.19 135 THR A CA 1
ATOM 1104 C C . THR A 1 135 ? 2.194 8.450 -8.746 1.00 94.19 135 THR A C 1
ATOM 1106 O O . THR A 1 135 ? 0.984 8.543 -8.521 1.00 94.19 135 THR A O 1
ATOM 1109 N N . PRO A 1 136 ? 2.647 7.961 -9.915 1.00 92.50 136 PRO A N 1
ATOM 1110 C CA . PRO A 1 136 ? 1.727 7.384 -10.878 1.00 92.50 136 PRO A CA 1
ATOM 1111 C C . PRO A 1 136 ? 1.020 6.181 -10.250 1.00 92.50 136 PRO A C 1
ATOM 1113 O O . PRO A 1 136 ? 1.626 5.392 -9.521 1.00 92.50 136 PRO A O 1
ATOM 1116 N N . PHE A 1 137 ? -0.254 6.006 -10.577 1.00 92.56 137 PHE A N 1
ATOM 1117 C CA . PHE A 1 137 ? -1.002 4.804 -10.244 1.00 92.56 137 PHE A CA 1
ATOM 1118 C C . PHE A 1 137 ? -1.843 4.380 -11.445 1.00 92.56 137 PHE A C 1
ATOM 1120 O O . PHE A 1 137 ? -2.697 5.125 -11.921 1.00 92.56 137 PHE A O 1
ATOM 1127 N N . VAL A 1 138 ? -1.591 3.175 -11.953 1.00 92.31 138 VAL A N 1
ATOM 1128 C CA . VAL A 1 138 ? -2.324 2.602 -13.085 1.00 92.31 138 VAL A CA 1
ATOM 1129 C C . VAL A 1 138 ? -2.670 1.159 -12.757 1.00 92.31 138 VAL A C 1
ATOM 1131 O O . VAL A 1 138 ? -1.794 0.369 -12.414 1.00 92.31 138 VAL A O 1
ATOM 1134 N N . ALA A 1 139 ? -3.943 0.794 -12.892 1.00 92.81 139 ALA A N 1
ATOM 1135 C CA . ALA A 1 139 ? -4.413 -0.570 -12.687 1.00 92.81 139 ALA A CA 1
ATOM 1136 C C . ALA A 1 139 ? -5.242 -1.040 -13.887 1.00 92.81 139 ALA A C 1
ATOM 1138 O O . ALA A 1 139 ? -6.024 -0.270 -14.447 1.00 92.81 139 ALA A O 1
ATOM 1139 N N . TRP A 1 140 ? -5.082 -2.302 -14.286 1.00 93.12 140 TRP A N 1
ATOM 1140 C CA . TRP A 1 140 ? -5.863 -2.924 -15.360 1.00 93.12 140 TRP A CA 1
ATOM 1141 C C . TRP A 1 140 ? -5.890 -4.453 -15.235 1.00 93.12 140 TRP A C 1
ATOM 1143 O O . TRP A 1 140 ? -5.198 -5.045 -14.408 1.00 93.12 140 TRP A O 1
ATOM 1153 N N . GLY A 1 141 ? -6.683 -5.110 -16.083 1.00 93.88 141 GLY A N 1
ATOM 1154 C CA . GLY A 1 141 ? -6.814 -6.567 -16.104 1.00 93.88 141 GLY A CA 1
ATOM 1155 C C . GLY A 1 141 ? -7.940 -7.076 -15.204 1.00 93.88 141 GLY A C 1
ATOM 1156 O O . GLY A 1 141 ? -8.962 -6.413 -15.027 1.00 93.88 141 GLY A O 1
ATOM 1157 N N . ALA A 1 142 ? -7.782 -8.289 -14.679 1.00 94.12 142 ALA A N 1
ATOM 1158 C CA . ALA A 1 142 ? -8.834 -8.987 -13.948 1.00 94.12 142 ALA A CA 1
ATOM 1159 C C . ALA A 1 142 ? -9.291 -8.223 -12.691 1.00 94.12 142 ALA A C 1
ATOM 1161 O O . ALA A 1 142 ? -8.480 -7.776 -11.885 1.00 94.12 142 ALA A O 1
ATOM 1162 N N . GLY A 1 143 ? -10.605 -8.089 -12.503 1.00 92.38 143 GLY A N 1
ATOM 1163 C CA . GLY A 1 143 ? -11.194 -7.454 -11.317 1.00 92.38 143 GLY A CA 1
ATOM 1164 C C . GLY A 1 143 ? -11.090 -5.924 -11.265 1.00 92.38 143 GLY A C 1
ATOM 1165 O O . GLY A 1 143 ? -11.776 -5.311 -10.445 1.00 92.38 143 GLY A O 1
ATOM 1166 N N . VAL A 1 144 ? -10.313 -5.298 -12.154 1.00 92.50 144 VAL A N 1
ATOM 1167 C CA . VAL A 1 144 ? -10.208 -3.839 -12.249 1.00 92.50 144 VAL A CA 1
ATOM 1168 C C . VAL A 1 144 ? -11.358 -3.293 -13.098 1.00 92.50 144 VAL A C 1
ATOM 1170 O O . VAL A 1 144 ? -11.609 -3.752 -14.211 1.00 92.50 144 VAL A O 1
ATOM 1173 N N . GLY A 1 145 ? -12.097 -2.330 -12.554 1.00 83.12 145 GLY A N 1
ATOM 1174 C CA . GLY A 1 145 ? -13.198 -1.659 -13.233 1.00 83.12 145 GLY A CA 1
ATOM 1175 C C . GLY A 1 145 ? -12.704 -0.493 -14.081 1.00 83.12 145 GLY A C 1
ATOM 1176 O O . GLY A 1 145 ? -11.999 0.379 -13.587 1.00 83.12 145 GLY A O 1
ATOM 1177 N N . CYS A 1 146 ? -13.121 -0.433 -15.346 1.00 62.47 146 CYS A N 1
ATOM 1178 C CA . CYS A 1 146 ? -13.094 0.814 -16.103 1.00 62.47 146 CYS A CA 1
ATOM 1179 C C . CYS A 1 146 ? -14.408 1.542 -15.824 1.00 62.47 146 CYS A C 1
ATOM 1181 O O . CYS A 1 146 ? -15.466 1.048 -16.214 1.00 62.47 146 CYS A O 1
ATOM 1183 N N . THR A 1 147 ? -14.378 2.695 -15.162 1.00 53.62 147 THR A N 1
ATOM 1184 C CA . THR A 1 147 ? -15.544 3.580 -15.136 1.00 53.62 147 THR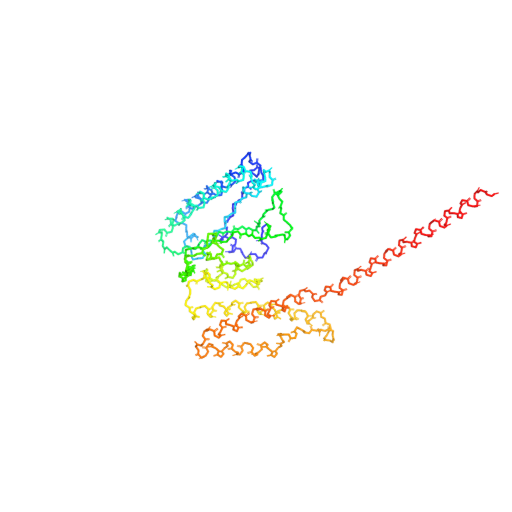 A CA 1
ATOM 1185 C C . THR A 1 147 ? -15.535 4.420 -16.422 1.00 53.62 147 THR A C 1
ATOM 1187 O O . THR A 1 147 ? -14.682 5.292 -16.578 1.00 53.62 147 THR A O 1
ATOM 1190 N N . PRO A 1 148 ? -16.431 4.182 -17.402 1.00 44.16 148 PRO A N 1
ATOM 1191 C CA . PRO A 1 148 ? -16.614 5.135 -18.487 1.00 44.16 148 PRO A CA 1
ATOM 1192 C C . PRO A 1 148 ? -17.243 6.404 -17.907 1.00 44.16 148 PRO A C 1
ATOM 1194 O O . PRO A 1 148 ? -18.349 6.373 -17.366 1.00 44.16 148 PRO A O 1
ATOM 1197 N N . TYR A 1 149 ? -16.537 7.528 -18.012 1.00 42.41 149 TYR A N 1
ATOM 1198 C CA . TYR A 1 149 ? -17.127 8.833 -17.737 1.00 42.41 149 TYR A CA 1
ATOM 1199 C C . TYR A 1 149 ? -18.239 9.095 -18.775 1.00 42.41 149 TYR A C 1
ATOM 1201 O O . TYR A 1 149 ? -18.026 8.825 -19.963 1.00 42.41 149 TYR A O 1
ATOM 1209 N N . PRO A 1 150 ? -19.426 9.600 -18.392 1.00 37.47 150 PRO A N 1
ATOM 1210 C CA . PRO A 1 150 ? -20.397 10.068 -19.376 1.00 37.47 150 PRO A CA 1
ATOM 1211 C C . PRO A 1 150 ? -19.783 11.236 -20.173 1.00 37.47 150 PRO A C 1
ATOM 1213 O O . PRO A 1 150 ? -19.141 12.096 -19.577 1.00 37.47 150 PRO A O 1
ATOM 1216 N N . PRO A 1 151 ? -19.944 11.309 -21.506 1.00 36.53 151 PRO A N 1
ATOM 1217 C CA . PRO A 1 151 ? -19.285 12.330 -22.314 1.00 36.53 151 PRO A CA 1
ATOM 1218 C C . PRO A 1 151 ? -19.895 13.707 -22.024 1.00 36.53 151 PRO A C 1
ATOM 1220 O O . PRO A 1 151 ? -20.955 14.046 -22.546 1.00 36.53 151 PRO A O 1
ATOM 1223 N N . SER A 1 152 ? -19.238 14.518 -21.197 1.00 38.03 152 SER A N 1
ATOM 1224 C CA . SER A 1 152 ? -19.613 15.916 -20.991 1.00 38.03 152 SER A CA 1
ATOM 1225 C C . SER A 1 152 ? -18.733 16.843 -21.833 1.00 38.03 152 SER A C 1
ATOM 1227 O O . SER A 1 152 ? -17.601 17.128 -21.467 1.00 38.03 152 SER A O 1
ATOM 1229 N N . SER A 1 153 ? -19.330 17.310 -22.934 1.00 31.27 153 SER A N 1
ATOM 1230 C CA . SER A 1 153 ? -19.159 18.599 -23.632 1.00 31.27 153 SER A CA 1
ATOM 1231 C C . SER A 1 153 ? -17.774 19.028 -24.181 1.00 31.27 153 SER A C 1
ATOM 1233 O O . SER A 1 153 ? -16.776 19.037 -23.467 1.00 31.27 153 SER A O 1
ATOM 1235 N N . PRO A 1 154 ? -17.706 19.505 -25.445 1.00 41.03 154 PRO A N 1
ATOM 1236 C CA . PRO A 1 154 ? -16.459 19.827 -26.131 1.00 41.03 154 PRO A CA 1
ATOM 1237 C C . PRO A 1 154 ? -16.071 21.301 -25.938 1.00 41.03 154 PRO A C 1
ATOM 1239 O O . PRO A 1 154 ? -16.324 22.117 -26.818 1.00 41.03 154 PRO A O 1
ATOM 1242 N N . SER A 1 155 ? -15.460 21.681 -24.815 1.00 36.84 155 SER A N 1
ATOM 1243 C CA . SER A 1 155 ? -14.820 23.007 -24.726 1.00 36.84 155 SER A CA 1
ATOM 1244 C C . SER A 1 155 ? -13.895 23.163 -23.518 1.00 36.84 155 SER A C 1
ATOM 1246 O O . SER A 1 155 ? -14.248 23.827 -22.548 1.00 36.84 155 SER A O 1
ATOM 1248 N N . SER A 1 156 ? -12.680 22.627 -23.604 1.00 28.66 156 SER A N 1
ATOM 1249 C CA . SER A 1 156 ? -11.521 23.185 -22.895 1.00 28.66 156 SER A CA 1
ATOM 1250 C C . SER A 1 156 ? -10.242 22.559 -23.444 1.00 28.66 156 SER A C 1
ATOM 1252 O O . SER A 1 156 ? -9.977 21.372 -23.264 1.00 28.66 156 SER A O 1
ATOM 1254 N N . PHE A 1 157 ? -9.457 23.371 -24.152 1.00 40.06 157 PHE A N 1
ATOM 1255 C CA . PHE A 1 157 ? -8.088 23.059 -24.545 1.00 40.06 157 PHE A CA 1
ATOM 1256 C C . PHE A 1 157 ? -7.214 23.081 -23.287 1.00 40.06 157 PHE A C 1
ATOM 1258 O O . PHE A 1 157 ? -6.712 24.133 -22.911 1.00 40.06 157 PHE A O 1
ATOM 1265 N N . LEU A 1 158 ? -7.178 21.922 -22.625 1.00 34.44 158 LEU A N 1
ATOM 1266 C CA . LEU A 1 158 ? -6.312 21.397 -21.559 1.00 34.44 158 LEU A CA 1
ATOM 1267 C C . LEU A 1 158 ? -7.219 20.446 -20.755 1.00 34.44 158 LEU A C 1
ATOM 1269 O O . LEU A 1 158 ? -8.173 20.915 -20.129 1.00 34.44 158 LEU A O 1
ATOM 1273 N N . PRO A 1 159 ? -7.026 19.117 -20.813 1.00 32.78 159 PRO A N 1
ATOM 1274 C CA . PRO A 1 159 ? -7.931 18.198 -20.146 1.00 32.78 159 PRO A CA 1
ATOM 1275 C C . PRO A 1 159 ? -7.624 18.163 -18.644 1.00 32.78 159 PRO A C 1
ATOM 1277 O O . PRO A 1 159 ? -6.918 17.287 -18.165 1.00 32.78 159 PRO A O 1
ATOM 1280 N N . SER A 1 160 ? -8.178 19.100 -17.879 1.00 43.25 160 SER A N 1
ATOM 1281 C CA . SER A 1 160 ? -8.178 19.059 -16.407 1.00 43.25 160 SER A CA 1
ATOM 1282 C C . SER A 1 160 ? -9.301 18.168 -15.838 1.00 43.25 160 SER A C 1
ATOM 1284 O O . SER A 1 160 ? -9.841 18.460 -14.779 1.00 43.25 160 SER A O 1
ATOM 1286 N N . SER A 1 161 ? -9.736 17.119 -16.549 1.00 41.06 161 SER A N 1
ATOM 1287 C CA . SER A 1 161 ? -10.882 16.273 -16.144 1.00 41.06 161 SER A CA 1
ATOM 1288 C C . SER A 1 161 ? -10.996 14.962 -16.946 1.00 41.06 161 SER A C 1
ATOM 1290 O O . SER A 1 161 ? -12.070 14.571 -17.398 1.00 41.06 161 SER A O 1
ATOM 1292 N N . SER A 1 162 ? -9.880 14.252 -17.126 1.00 45.75 162 SER A N 1
ATOM 1293 C CA . SER A 1 162 ? -9.842 12.941 -17.794 1.00 45.75 162 SER A CA 1
ATOM 1294 C C . SER A 1 162 ? -9.721 11.813 -16.774 1.00 45.75 162 SER A C 1
ATOM 1296 O O . SER A 1 162 ? -8.604 11.485 -16.413 1.00 45.75 162 SER A O 1
ATOM 1298 N N . GLY A 1 163 ? -10.823 11.221 -16.297 1.00 53.28 163 GLY A N 1
ATOM 1299 C CA . GLY A 1 163 ? -10.797 9.921 -15.590 1.00 53.28 163 GLY A CA 1
ATOM 1300 C C . GLY A 1 163 ? -9.807 9.776 -14.419 1.00 53.28 163 GLY A C 1
ATOM 1301 O O . GLY A 1 163 ? -9.464 8.653 -14.064 1.00 53.28 163 GLY A O 1
ATOM 1302 N N . HIS A 1 164 ? -9.329 10.889 -13.858 1.00 66.88 164 HIS A N 1
ATOM 1303 C CA . HIS A 1 164 ? -8.297 10.914 -12.833 1.00 66.88 164 HIS A CA 1
ATOM 1304 C C . HIS A 1 164 ? -8.943 10.545 -11.508 1.00 66.88 164 HIS A C 1
ATOM 1306 O O . HIS A 1 164 ? -9.873 11.221 -11.059 1.00 66.88 164 HIS A O 1
ATOM 1312 N N . LEU A 1 165 ? -8.493 9.441 -10.924 1.00 78.31 165 LEU A N 1
ATOM 1313 C CA . LEU A 1 165 ? -8.941 8.997 -9.620 1.00 78.31 165 LEU A CA 1
ATOM 1314 C C . LEU A 1 165 ? -7.730 8.840 -8.718 1.00 78.31 165 LEU A C 1
ATOM 1316 O O . LEU A 1 165 ? -7.029 7.827 -8.767 1.00 78.31 165 LEU A O 1
ATOM 1320 N N . ASP A 1 166 ? -7.547 9.847 -7.880 1.00 84.69 166 ASP A N 1
ATOM 1321 C CA . ASP A 1 166 ? -6.522 9.853 -6.854 1.00 84.69 166 ASP A CA 1
ATOM 1322 C C . ASP A 1 166 ? -6.896 8.907 -5.718 1.00 84.69 166 ASP A C 1
ATOM 1324 O O . ASP A 1 166 ? -8.047 8.852 -5.271 1.00 84.69 166 ASP A O 1
ATOM 1328 N N . ILE A 1 167 ? -5.901 8.156 -5.258 1.00 91.06 167 ILE A N 1
ATOM 1329 C CA . ILE A 1 167 ? -5.980 7.305 -4.072 1.00 91.06 167 ILE A CA 1
ATOM 1330 C C . ILE A 1 167 ? -4.753 7.566 -3.213 1.00 91.06 167 ILE A C 1
ATOM 1332 O O . ILE A 1 167 ? -3.699 7.943 -3.728 1.00 91.06 167 ILE A O 1
ATOM 1336 N N . ALA A 1 168 ? -4.855 7.332 -1.908 1.00 93.38 168 ALA A N 1
ATOM 1337 C CA . ALA A 1 168 ? -3.664 7.348 -1.078 1.00 93.38 168 ALA A CA 1
ATOM 1338 C C . ALA A 1 168 ? -2.849 6.071 -1.333 1.00 93.38 168 ALA A C 1
ATOM 1340 O O . ALA A 1 168 ? -3.413 4.991 -1.505 1.00 93.38 168 ALA A O 1
ATOM 1341 N N . GLN A 1 169 ? -1.515 6.144 -1.279 1.00 93.25 169 GLN A N 1
ATOM 1342 C CA . GLN A 1 169 ? -0.664 4.953 -1.450 1.00 93.25 169 GLN A CA 1
ATOM 1343 C C . GLN A 1 169 ? -1.045 3.814 -0.481 1.00 93.25 169 GLN A C 1
ATOM 1345 O O . GLN A 1 169 ? -0.983 2.632 -0.821 1.00 93.25 169 GLN A O 1
ATOM 1350 N N . VAL A 1 170 ? -1.504 4.166 0.726 1.00 94.75 170 VAL A N 1
ATOM 1351 C CA . VAL A 1 170 ? -1.945 3.203 1.744 1.00 94.75 170 VAL A CA 1
ATOM 1352 C C . VAL A 1 170 ? -3.203 2.415 1.343 1.00 94.75 170 VAL A C 1
ATOM 1354 O O . VAL A 1 170 ? -3.386 1.281 1.797 1.00 94.75 170 VAL A O 1
ATOM 1357 N N . ASP A 1 171 ? -4.024 2.960 0.442 1.00 95.88 171 ASP A N 1
ATOM 1358 C CA . ASP A 1 171 ? -5.243 2.335 -0.087 1.00 95.88 171 ASP A CA 1
ATOM 1359 C C . ASP A 1 171 ? -4.928 1.187 -1.060 1.00 95.88 171 ASP A C 1
ATOM 1361 O O . ASP A 1 171 ? -5.741 0.284 -1.267 1.00 95.88 171 ASP A O 1
ATOM 1365 N N . MET A 1 172 ? -3.708 1.134 -1.607 1.00 94.81 172 MET A N 1
ATOM 1366 C CA . MET A 1 172 ? -3.275 0.051 -2.497 1.00 94.81 172 MET A CA 1
ATOM 1367 C C . MET A 1 172 ? -3.396 -1.325 -1.827 1.00 94.81 172 MET A C 1
ATOM 1369 O O . MET A 1 172 ? -3.745 -2.316 -2.470 1.00 94.81 172 MET A O 1
ATOM 1373 N N . VAL A 1 173 ? -3.158 -1.399 -0.514 1.00 95.19 173 VAL A N 1
ATOM 1374 C CA . VAL A 1 173 ? -3.216 -2.655 0.244 1.00 95.19 173 VAL A CA 1
ATOM 1375 C C . VAL A 1 173 ? -4.636 -3.225 0.279 1.00 95.19 173 VAL A C 1
ATOM 1377 O O . VAL A 1 173 ? -4.816 -4.435 0.096 1.00 95.19 173 VAL A O 1
ATOM 1380 N N . SER A 1 174 ? -5.646 -2.382 0.508 1.00 96.62 174 SER A N 1
ATOM 1381 C CA . SER A 1 174 ? -7.048 -2.812 0.544 1.00 96.62 174 SER A CA 1
ATOM 1382 C C . SER A 1 174 ? -7.524 -3.207 -0.860 1.00 96.62 174 SER A C 1
ATOM 1384 O O . SER A 1 174 ? -8.191 -4.238 -1.012 1.00 96.62 174 SER A O 1
ATOM 1386 N N . LEU A 1 175 ? -7.095 -2.469 -1.891 1.00 96.06 175 LEU A N 1
ATOM 1387 C CA . LEU A 1 175 ? -7.372 -2.762 -3.298 1.00 96.06 175 LEU A CA 1
ATOM 1388 C C . LEU A 1 175 ? -6.806 -4.123 -3.733 1.00 96.06 175 LEU A C 1
ATOM 1390 O O . LEU A 1 175 ? -7.567 -4.992 -4.162 1.00 96.06 175 LEU A O 1
ATOM 1394 N N . VAL A 1 176 ? -5.497 -4.346 -3.565 1.00 95.94 176 VAL A N 1
ATOM 1395 C CA . VAL A 1 176 ? -4.817 -5.603 -3.938 1.00 95.94 176 VAL A CA 1
ATOM 1396 C C . VAL A 1 176 ? -5.426 -6.796 -3.207 1.00 95.94 176 VAL A C 1
ATOM 1398 O O . VAL A 1 176 ? -5.701 -7.829 -3.819 1.00 95.94 176 VAL A O 1
ATOM 1401 N N . SER A 1 177 ? -5.684 -6.654 -1.903 1.00 96.25 177 SER A N 1
ATOM 1402 C CA . SER A 1 177 ? -6.284 -7.726 -1.100 1.00 96.25 177 SER A CA 1
ATOM 1403 C C . SER A 1 177 ? -7.672 -8.110 -1.616 1.00 96.25 177 SER A C 1
ATOM 1405 O O . SER A 1 177 ? -8.010 -9.294 -1.675 1.00 96.25 177 SER A O 1
ATOM 1407 N N . THR A 1 178 ? -8.456 -7.113 -2.033 1.00 96.25 178 THR A N 1
ATOM 1408 C CA . THR A 1 178 ? -9.801 -7.318 -2.576 1.00 96.25 178 THR A CA 1
ATOM 1409 C C . THR A 1 178 ? -9.759 -7.990 -3.947 1.00 96.25 178 THR A C 1
ATOM 1411 O O . THR A 1 178 ? -10.481 -8.965 -4.146 1.00 96.25 178 THR A O 1
ATOM 1414 N N . ILE A 1 179 ? -8.878 -7.548 -4.855 1.00 95.50 179 ILE A N 1
ATOM 1415 C CA . ILE A 1 179 ? -8.684 -8.171 -6.180 1.00 95.50 179 ILE A CA 1
ATOM 1416 C C . ILE A 1 179 ? -8.277 -9.645 -6.037 1.00 95.50 179 ILE A C 1
ATOM 1418 O O . ILE A 1 179 ? -8.821 -10.514 -6.714 1.00 95.50 179 ILE A O 1
ATOM 1422 N N . LEU A 1 180 ? -7.368 -9.949 -5.107 1.00 94.50 180 LEU A N 1
ATOM 1423 C CA . LEU A 1 180 ? -6.911 -11.316 -4.834 1.00 94.50 180 LEU A CA 1
ATOM 1424 C C . LEU A 1 180 ? -7.933 -12.175 -4.069 1.00 94.50 180 LEU A C 1
ATOM 1426 O O . LEU A 1 180 ? -7.722 -13.380 -3.898 1.00 94.50 180 LEU A O 1
ATOM 1430 N N . GLY A 1 181 ? -9.010 -11.584 -3.545 1.00 94.44 181 GLY A N 1
ATOM 1431 C CA . GLY A 1 181 ? -9.968 -12.284 -2.690 1.00 94.44 181 GLY A CA 1
ATOM 1432 C C . GLY A 1 181 ? -9.312 -12.857 -1.427 1.00 94.44 181 GLY A C 1
ATOM 1433 O O . GLY A 1 181 ? -9.518 -14.029 -1.082 1.00 94.44 181 GLY A O 1
ATOM 1434 N N . ILE A 1 182 ? -8.461 -12.069 -0.767 1.00 94.31 182 ILE A N 1
ATOM 1435 C CA . ILE A 1 182 ? -7.819 -12.410 0.510 1.00 94.31 182 ILE A CA 1
ATOM 1436 C C . ILE A 1 182 ? -8.223 -11.418 1.607 1.00 94.31 182 ILE A C 1
ATOM 1438 O O . ILE A 1 182 ? -8.625 -10.295 1.306 1.00 94.31 182 ILE A O 1
ATOM 1442 N N . PRO A 1 183 ? -8.122 -11.801 2.894 1.00 95.00 183 PRO A N 1
ATOM 1443 C CA . PRO A 1 183 ? -8.339 -10.861 3.986 1.00 95.00 183 PRO A CA 1
ATOM 1444 C C . PRO A 1 183 ? -7.373 -9.675 3.907 1.00 95.00 183 PRO A C 1
ATOM 1446 O O . PRO A 1 183 ? -6.170 -9.870 3.723 1.00 95.00 183 PRO A O 1
ATOM 1449 N N . ILE A 1 184 ? -7.895 -8.462 4.102 1.00 96.44 184 ILE A N 1
ATOM 1450 C CA . ILE A 1 184 ? -7.085 -7.242 4.196 1.00 96.44 184 ILE A CA 1
ATOM 1451 C C . ILE A 1 184 ? -6.134 -7.376 5.401 1.00 96.44 184 ILE A C 1
ATOM 1453 O O . ILE A 1 184 ? -6.592 -7.746 6.490 1.00 96.44 184 ILE A O 1
ATOM 1457 N N . PRO A 1 185 ? -4.823 -7.102 5.242 1.00 95.56 185 PRO A N 1
ATOM 1458 C CA . PRO A 1 185 ? -3.858 -7.154 6.332 1.00 95.56 185 PRO A CA 1
ATOM 1459 C C . PRO A 1 185 ? -4.326 -6.388 7.571 1.00 95.56 185 PRO A C 1
ATOM 1461 O O . PRO A 1 185 ? -4.777 -5.252 7.477 1.00 95.56 185 PRO A O 1
ATOM 1464 N N . VAL A 1 186 ? -4.166 -6.992 8.752 1.00 92.81 186 VAL A N 1
ATOM 1465 C CA . VAL A 1 186 ? -4.731 -6.479 10.018 1.00 92.81 186 VAL A CA 1
ATOM 1466 C C . VAL A 1 186 ? -4.241 -5.085 10.418 1.00 92.81 186 VAL A C 1
ATOM 1468 O O . VAL A 1 186 ? -4.932 -4.396 11.162 1.00 92.81 186 VAL A O 1
ATOM 1471 N N . HIS A 1 187 ? -3.071 -4.673 9.927 1.00 92.06 187 HIS A N 1
ATOM 1472 C CA . HIS A 1 187 ? -2.474 -3.358 10.172 1.00 92.06 187 HIS A CA 1
ATOM 1473 C C . HIS A 1 187 ? -2.674 -2.375 9.012 1.00 92.06 187 HIS A C 1
ATOM 1475 O O . HIS A 1 187 ? -2.126 -1.277 9.054 1.00 92.06 187 HIS A O 1
ATOM 1481 N N . SER A 1 188 ? -3.424 -2.755 7.974 1.00 96.00 188 SER A N 1
ATOM 1482 C CA . SER A 1 188 ? -3.798 -1.818 6.920 1.00 96.00 188 SER A CA 1
ATOM 1483 C C . SER A 1 188 ? -4.706 -0.733 7.497 1.00 96.00 188 SER A C 1
ATOM 1485 O O . SER A 1 188 ? -5.579 -1.011 8.323 1.00 96.00 188 SER A O 1
ATOM 1487 N N . VAL A 1 189 ? 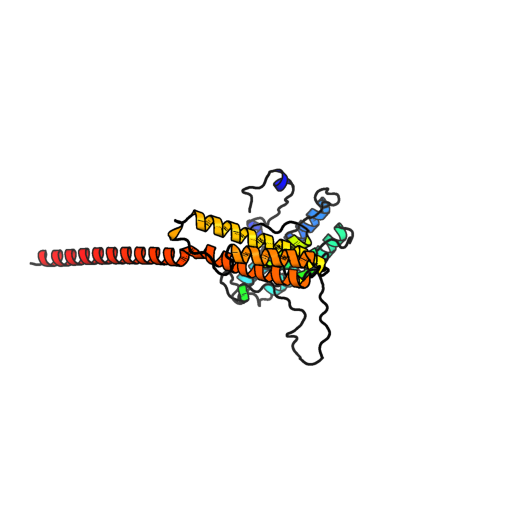-4.479 0.500 7.055 1.00 96.19 189 VAL A N 1
ATOM 1488 C CA . VAL A 1 189 ? -5.318 1.670 7.349 1.00 96.19 189 VAL A CA 1
ATOM 1489 C C . VAL A 1 189 ? -5.865 2.294 6.061 1.00 96.19 189 VAL A C 1
ATOM 1491 O O . VAL A 1 189 ? -6.330 3.425 6.084 1.00 96.19 189 VAL A O 1
ATOM 1494 N N . GLY A 1 190 ? -5.778 1.564 4.944 1.00 96.56 190 GLY A N 1
ATOM 1495 C CA . GLY A 1 190 ? -6.224 2.030 3.636 1.00 96.56 190 GLY A CA 1
ATOM 1496 C C . GLY A 1 190 ? -7.729 1.869 3.454 1.00 96.56 190 GLY A C 1
ATOM 1497 O O . GLY A 1 190 ? -8.280 0.796 3.730 1.00 96.56 190 GLY A O 1
ATOM 1498 N N . GLU A 1 191 ? -8.383 2.915 2.961 1.00 96.25 191 GLU A N 1
ATOM 1499 C CA . GLU A 1 191 ? -9.776 2.862 2.522 1.00 96.25 191 GLU A CA 1
ATOM 1500 C C . GLU A 1 191 ? -9.839 2.154 1.166 1.00 96.25 191 GLU A C 1
ATOM 1502 O O . GLU A 1 191 ? -8.979 2.334 0.314 1.00 96.25 191 GLU A O 1
ATOM 1507 N N . LEU A 1 192 ? -10.820 1.280 0.957 1.00 96.44 192 LEU A N 1
ATOM 1508 C CA . LEU A 1 192 ? -10.962 0.551 -0.300 1.00 96.44 192 LEU A CA 1
ATOM 1509 C C . LEU A 1 192 ? -11.453 1.483 -1.422 1.00 96.44 192 LEU A C 1
ATOM 1511 O O . LEU A 1 192 ? -12.614 1.912 -1.370 1.00 96.44 192 LEU A O 1
ATOM 1515 N N . PRO A 1 193 ? -10.661 1.732 -2.485 1.00 94.25 193 PRO A N 1
ATOM 1516 C CA . PRO A 1 193 ? -11.081 2.612 -3.564 1.00 94.25 193 PRO A CA 1
ATOM 1517 C C . PRO A 1 193 ? -12.009 1.851 -4.524 1.00 94.25 193 PRO A C 1
ATOM 1519 O O . PRO A 1 193 ? -11.597 1.328 -5.560 1.00 94.25 193 PRO A O 1
ATOM 1522 N N . LEU A 1 194 ? -13.292 1.751 -4.150 1.00 92.12 194 LEU A N 1
ATOM 1523 C CA . LEU A 1 194 ? -14.315 0.951 -4.847 1.00 92.12 194 LEU A CA 1
ATOM 1524 C C . LEU A 1 194 ? -14.420 1.242 -6.346 1.00 92.12 194 LEU A C 1
ATOM 1526 O O . LEU A 1 194 ? -14.810 0.366 -7.110 1.00 92.12 194 LEU A O 1
ATOM 1530 N N . GLN A 1 195 ? -14.100 2.463 -6.763 1.00 88.75 195 GLN A N 1
ATOM 1531 C CA . GLN A 1 195 ? -14.207 2.896 -8.150 1.00 88.75 195 GLN A CA 1
ATOM 1532 C C . GLN A 1 195 ? -13.191 2.197 -9.073 1.00 88.75 195 GLN A C 1
ATOM 1534 O O . GLN A 1 195 ? -13.429 2.143 -10.276 1.00 88.75 195 GLN A O 1
ATOM 1539 N N . TYR A 1 196 ? -12.107 1.627 -8.526 1.00 89.56 196 TYR A N 1
ATOM 1540 C CA . TYR A 1 196 ? -11.150 0.800 -9.273 1.00 89.56 196 TYR A CA 1
ATOM 1541 C C . TYR A 1 196 ? -11.616 -0.647 -9.461 1.00 89.56 196 TYR A C 1
ATOM 1543 O O . TYR A 1 196 ? -10.946 -1.415 -10.145 1.00 89.56 196 TYR A O 1
ATOM 1551 N N . LEU A 1 197 ? -12.734 -1.060 -8.860 1.00 92.19 197 LEU A N 1
ATOM 1552 C CA . LEU A 1 197 ? -13.174 -2.453 -8.857 1.00 92.19 197 LEU A CA 1
ATOM 1553 C C . LEU A 1 197 ? -14.366 -2.674 -9.789 1.00 92.19 197 LEU A C 1
ATOM 1555 O O . LEU A 1 197 ? -15.349 -1.934 -9.768 1.00 92.19 197 LEU A O 1
ATOM 1559 N N . SER A 1 198 ? -14.313 -3.753 -10.569 1.00 91.06 198 SER A N 1
ATOM 1560 C CA . SER A 1 198 ? -15.439 -4.200 -11.395 1.00 91.06 198 SER A CA 1
ATOM 1561 C C . SER A 1 198 ? -16.395 -5.055 -10.557 1.00 91.06 198 SER A C 1
ATOM 1563 O O . SER A 1 198 ? -16.354 -6.283 -10.597 1.00 91.06 198 SER A O 1
ATOM 1565 N N . LEU A 1 199 ? -17.212 -4.400 -9.728 1.00 92.06 199 LEU A N 1
ATOM 1566 C CA . LEU A 1 199 ? -18.130 -5.056 -8.791 1.00 92.06 199 LEU A CA 1
ATOM 1567 C C . LEU A 1 199 ? -19.542 -4.481 -8.893 1.00 92.06 199 LEU A C 1
ATOM 1569 O O . LEU A 1 199 ? -19.717 -3.269 -9.032 1.00 92.06 199 LEU A O 1
ATOM 1573 N N . ASP A 1 200 ? -20.547 -5.343 -8.738 1.00 94.00 200 ASP A N 1
ATOM 1574 C CA . ASP A 1 200 ? -21.928 -4.903 -8.540 1.00 94.00 200 ASP A CA 1
ATOM 1575 C C . ASP A 1 200 ? -22.112 -4.238 -7.161 1.00 94.00 200 ASP A C 1
ATOM 1577 O O . ASP A 1 200 ? -21.304 -4.410 -6.246 1.00 94.00 200 ASP A O 1
ATOM 1581 N N . THR A 1 201 ? -23.191 -3.476 -6.970 1.00 94.94 201 THR A N 1
ATOM 1582 C CA . THR A 1 201 ? -23.423 -2.728 -5.720 1.00 94.94 201 THR A CA 1
ATOM 1583 C C . THR A 1 201 ? -23.499 -3.631 -4.481 1.00 94.94 201 THR A C 1
ATOM 1585 O O . THR A 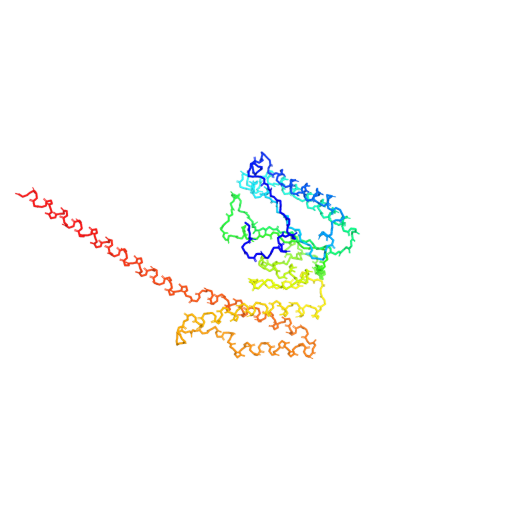1 201 ? -23.072 -3.240 -3.396 1.00 94.94 201 THR A O 1
ATOM 1588 N N . SER A 1 202 ? -24.000 -4.860 -4.622 1.00 97.12 202 SER A N 1
ATOM 1589 C CA . SER A 1 202 ? -24.076 -5.829 -3.525 1.00 97.12 202 SER A CA 1
ATOM 1590 C C . SER A 1 202 ? -22.687 -6.333 -3.128 1.00 97.12 202 SER A C 1
ATOM 1592 O O . SER A 1 202 ? -22.364 -6.447 -1.943 1.00 97.12 202 SER A O 1
ATOM 1594 N N . GLN A 1 203 ? -21.840 -6.615 -4.117 1.00 96.81 203 GLN A N 1
ATOM 1595 C CA . GLN A 1 203 ? -20.438 -6.967 -3.928 1.00 96.81 203 GLN A CA 1
ATOM 1596 C C . GLN A 1 203 ? -19.653 -5.803 -3.320 1.00 96.81 203 GLN A C 1
ATOM 1598 O O . GLN A 1 203 ? -18.952 -6.024 -2.335 1.00 96.81 203 GLN A O 1
ATOM 1603 N N . GLN A 1 204 ? -19.828 -4.579 -3.833 1.00 96.81 204 GLN A N 1
ATOM 1604 C CA . GLN A 1 204 ? -19.225 -3.358 -3.286 1.00 96.81 204 GLN A CA 1
ATOM 1605 C C . GLN A 1 204 ? -19.556 -3.190 -1.799 1.00 96.81 204 GLN A C 1
ATOM 1607 O O . GLN A 1 204 ? -18.657 -2.972 -0.989 1.00 96.81 204 GLN A O 1
ATOM 1612 N N . ALA A 1 205 ? -20.822 -3.379 -1.415 1.00 98.19 205 ALA A N 1
ATOM 1613 C CA . ALA A 1 205 ? -21.247 -3.331 -0.019 1.00 98.19 205 ALA A CA 1
ATOM 1614 C C . ALA A 1 205 ? -20.543 -4.384 0.853 1.00 98.19 205 ALA A C 1
ATOM 1616 O O . ALA A 1 205 ? -20.117 -4.075 1.964 1.00 98.19 205 ALA A O 1
ATOM 1617 N N . ARG A 1 206 ? -20.367 -5.617 0.357 1.00 98.19 206 ARG A N 1
ATOM 1618 C CA . ARG A 1 206 ? -19.666 -6.682 1.098 1.00 98.19 206 ARG A CA 1
ATOM 1619 C C . ARG A 1 206 ? -18.181 -6.386 1.296 1.00 98.19 206 ARG A C 1
ATOM 1621 O O . ARG A 1 206 ? -17.693 -6.534 2.413 1.00 98.19 206 ARG A O 1
ATOM 1628 N N . VAL A 1 207 ? -17.471 -5.971 0.246 1.00 97.81 207 VAL A N 1
ATOM 1629 C CA . VAL A 1 207 ? -16.022 -5.707 0.339 1.00 97.81 207 VAL A CA 1
ATOM 1630 C C . VAL A 1 207 ? -15.729 -4.450 1.161 1.00 97.81 207 VAL A C 1
ATOM 1632 O O . VAL A 1 207 ? -14.819 -4.458 1.988 1.00 97.81 207 VAL A O 1
ATOM 1635 N N . MET A 1 208 ? -16.563 -3.414 1.027 1.00 98.06 208 MET A N 1
ATOM 1636 C CA . MET A 1 208 ? -16.471 -2.201 1.839 1.00 98.06 208 MET A CA 1
ATOM 1637 C C . MET A 1 208 ? -16.761 -2.497 3.316 1.00 98.06 208 MET A C 1
ATOM 1639 O O . MET A 1 208 ? -16.047 -2.021 4.193 1.00 98.06 208 MET A O 1
ATOM 1643 N N . HIS A 1 209 ? -17.737 -3.364 3.606 1.00 98.56 209 HIS A N 1
ATOM 1644 C CA . HIS A 1 209 ? -17.974 -3.843 4.966 1.00 98.56 209 HIS A CA 1
ATOM 1645 C C . HIS A 1 209 ? -16.766 -4.604 5.531 1.00 98.56 209 HIS A C 1
ATOM 1647 O O . HIS A 1 209 ? -16.366 -4.353 6.666 1.00 98.56 209 HIS A O 1
ATOM 1653 N N . SER A 1 210 ? -16.127 -5.486 4.754 1.00 98.19 210 SER A N 1
ATOM 1654 C CA . SER A 1 210 ? -14.905 -6.174 5.198 1.00 98.19 210 SER A CA 1
ATOM 1655 C C . SER A 1 210 ? -13.762 -5.205 5.528 1.00 98.19 210 SER A C 1
ATOM 1657 O O . SER A 1 210 ? -13.097 -5.389 6.549 1.00 98.19 210 SER A O 1
ATOM 1659 N N . ASN A 1 211 ? -13.556 -4.164 4.717 1.00 98.56 211 ASN A N 1
ATOM 1660 C CA . ASN A 1 211 ? -12.564 -3.121 4.988 1.00 98.56 211 ASN A CA 1
ATOM 1661 C C . ASN A 1 211 ? -12.912 -2.313 6.248 1.00 98.56 211 ASN A C 1
ATOM 1663 O O . ASN A 1 211 ? -12.063 -2.168 7.128 1.00 98.56 211 ASN A O 1
ATOM 1667 N N . ALA A 1 212 ? -14.173 -1.897 6.394 1.00 98.50 212 ALA A N 1
ATOM 1668 C CA . ALA A 1 212 ? -14.644 -1.168 7.568 1.00 98.50 212 ALA A CA 1
ATOM 1669 C C . ALA A 1 212 ? -14.453 -1.955 8.864 1.00 98.50 212 ALA A C 1
ATOM 1671 O O . ALA A 1 212 ? -13.911 -1.426 9.831 1.00 98.50 212 ALA A O 1
ATOM 1672 N N . ILE A 1 213 ? -14.820 -3.238 8.878 1.00 98.38 213 ILE A N 1
ATOM 1673 C CA . ILE A 1 213 ? -14.643 -4.094 10.054 1.00 98.38 213 ILE A CA 1
ATOM 1674 C C . ILE A 1 213 ? -13.159 -4.325 10.365 1.00 98.38 213 ILE A C 1
ATOM 1676 O O . ILE A 1 213 ? -12.788 -4.350 11.539 1.00 98.38 213 ILE A O 1
ATOM 1680 N N . GLN A 1 214 ? -12.289 -4.463 9.360 1.00 98.12 214 GLN A N 1
ATOM 1681 C CA . GLN A 1 214 ? -10.851 -4.616 9.600 1.00 98.12 214 GLN A CA 1
ATOM 1682 C C . GLN A 1 214 ? -10.250 -3.371 10.275 1.00 98.12 214 GLN A C 1
ATOM 1684 O O . GLN A 1 214 ? -9.613 -3.512 11.322 1.00 98.12 214 GLN A O 1
ATOM 1689 N N . ILE A 1 215 ? -10.493 -2.172 9.735 1.00 98.44 215 ILE A N 1
ATOM 1690 C CA . ILE A 1 215 ? -9.986 -0.911 10.307 1.00 98.44 215 ILE A CA 1
ATOM 1691 C C . ILE A 1 215 ? -10.610 -0.656 11.684 1.00 98.44 215 ILE A C 1
ATOM 1693 O O . ILE A 1 215 ? -9.915 -0.292 12.636 1.00 98.44 215 ILE A O 1
ATOM 1697 N N . HIS A 1 216 ? -11.911 -0.907 11.824 1.00 98.31 216 HIS A N 1
ATOM 1698 C CA . HIS A 1 216 ? -12.615 -0.758 13.091 1.00 98.31 216 HIS A CA 1
ATOM 1699 C C . HIS A 1 216 ? -12.058 -1.684 14.182 1.00 98.31 216 HIS A C 1
ATOM 1701 O O . HIS A 1 216 ? -11.861 -1.260 15.321 1.00 98.31 216 HIS A O 1
ATOM 1707 N N . ASN A 1 217 ? -11.725 -2.931 13.845 1.00 97.62 217 ASN A N 1
ATOM 1708 C CA . ASN A 1 217 ? -11.084 -3.840 14.792 1.00 97.62 217 ASN A CA 1
ATOM 1709 C C . ASN A 1 217 ? -9.698 -3.338 15.218 1.00 97.62 217 ASN A C 1
ATOM 1711 O O . ASN A 1 217 ? -9.379 -3.408 16.405 1.00 97.62 217 ASN A O 1
ATOM 1715 N N . ALA A 1 218 ? -8.902 -2.781 14.297 1.00 97.19 218 ALA A N 1
ATOM 1716 C CA . ALA A 1 218 ? -7.621 -2.162 14.643 1.00 97.19 218 ALA A CA 1
ATOM 1717 C C . ALA A 1 218 ? -7.811 -0.999 15.635 1.00 97.19 218 ALA A C 1
ATOM 1719 O O . ALA A 1 218 ? -7.123 -0.940 16.660 1.00 97.19 218 ALA A O 1
ATOM 1720 N N . TYR A 1 219 ? -8.798 -0.130 15.388 1.00 97.62 219 TYR A N 1
ATOM 1721 C CA . TYR A 1 219 ? -9.201 0.929 16.317 1.00 97.62 219 TYR A CA 1
ATOM 1722 C C . TYR A 1 219 ? -9.590 0.370 17.692 1.00 97.62 219 TYR A C 1
ATOM 1724 O O . TYR A 1 219 ? -9.061 0.808 18.717 1.00 97.62 219 TYR A O 1
ATOM 1732 N N . ARG A 1 220 ? -10.479 -0.628 17.730 1.00 97.00 220 ARG A N 1
ATOM 1733 C CA . ARG A 1 220 ? -10.989 -1.220 18.973 1.00 97.00 220 ARG A CA 1
ATOM 1734 C C . ARG A 1 220 ? -9.872 -1.850 19.801 1.00 97.00 220 ARG A C 1
ATOM 1736 O O . ARG A 1 220 ? -9.831 -1.665 21.020 1.00 97.00 220 ARG A O 1
ATOM 1743 N N . THR A 1 221 ? -8.950 -2.557 19.149 1.00 96.25 221 THR A N 1
ATOM 1744 C CA . THR A 1 221 ? -7.766 -3.134 19.793 1.00 96.25 221 THR A CA 1
ATOM 1745 C C . THR A 1 221 ? -6.874 -2.046 20.382 1.00 96.25 221 THR A C 1
ATOM 1747 O O . THR A 1 221 ? -6.519 -2.139 21.558 1.00 96.25 221 THR A O 1
ATOM 1750 N N . LEU A 1 222 ? -6.561 -0.992 19.623 1.00 95.81 222 LEU A N 1
ATOM 1751 C CA . LEU A 1 222 ? -5.725 0.104 20.116 1.00 95.81 222 LEU A CA 1
ATOM 1752 C C . LEU A 1 222 ? -6.392 0.854 21.282 1.00 95.81 222 LEU A C 1
ATOM 1754 O O . LEU A 1 222 ? -5.735 1.141 22.283 1.00 95.81 222 LEU A O 1
ATOM 1758 N N . ARG A 1 223 ? -7.705 1.107 21.204 1.00 96.12 223 ARG A N 1
ATOM 1759 C CA . ARG A 1 223 ? -8.496 1.691 22.300 1.00 96.12 223 ARG A CA 1
ATOM 1760 C C . ARG A 1 223 ? -8.382 0.856 23.577 1.00 96.12 223 ARG A C 1
ATOM 1762 O O . ARG A 1 223 ? -8.136 1.422 24.641 1.00 96.12 223 ARG A O 1
ATOM 1769 N N . SER A 1 224 ? -8.535 -0.470 23.482 1.00 95.00 224 SER A N 1
ATOM 1770 C CA . SER A 1 224 ? -8.405 -1.375 24.638 1.00 95.00 224 SER A CA 1
ATOM 1771 C C . SER A 1 224 ? -7.003 -1.320 25.233 1.00 95.00 224 SER A C 1
ATOM 1773 O O . SER A 1 224 ? -6.854 -1.095 26.431 1.00 95.00 224 SER A O 1
ATOM 1775 N N . GLN A 1 225 ? -5.971 -1.413 24.388 1.00 94.44 225 GLN A N 1
ATOM 1776 C CA . GLN A 1 225 ? -4.574 -1.334 24.821 1.00 94.44 225 GLN A CA 1
ATOM 1777 C C . GLN A 1 225 ? -4.281 -0.023 25.562 1.00 94.44 225 GLN A C 1
ATOM 1779 O O . GLN A 1 225 ? -3.650 -0.042 26.618 1.00 94.44 225 GLN A O 1
ATOM 1784 N N . ARG A 1 226 ? -4.776 1.118 25.059 1.00 93.81 226 ARG A N 1
ATOM 1785 C CA . ARG A 1 226 ? -4.614 2.425 25.720 1.00 93.81 226 ARG A CA 1
ATOM 1786 C C . ARG A 1 226 ? -5.364 2.518 27.043 1.00 93.81 226 ARG A C 1
ATOM 1788 O O . ARG A 1 226 ? -4.819 3.041 28.015 1.00 93.81 226 ARG A O 1
ATOM 1795 N N . ARG A 1 227 ? -6.587 1.988 27.096 1.00 93.06 227 ARG A N 1
ATOM 1796 C CA . ARG A 1 227 ? -7.407 1.942 28.314 1.00 93.06 227 ARG A CA 1
ATOM 1797 C C . ARG A 1 227 ? -6.774 1.076 29.402 1.00 93.06 227 ARG A C 1
ATOM 1799 O O . ARG A 1 227 ? -6.887 1.412 30.574 1.00 93.06 227 ARG A O 1
ATOM 1806 N N . GLU A 1 228 ? -6.113 -0.014 29.024 1.00 93.88 228 GLU A N 1
ATOM 1807 C CA . GLU A 1 228 ? -5.415 -0.920 29.944 1.00 93.88 228 GLU A CA 1
ATOM 1808 C C . GLU A 1 228 ? -4.049 -0.379 30.392 1.00 93.88 228 GLU A C 1
ATOM 1810 O O . GLU A 1 228 ? -3.615 -0.668 31.505 1.00 93.88 228 GLU A O 1
ATOM 1815 N N . SER A 1 229 ? -3.385 0.446 29.573 1.00 90.12 229 SER A N 1
ATOM 1816 C CA . SER A 1 229 ? -2.071 1.017 29.905 1.00 90.12 229 SER A CA 1
ATOM 1817 C C . SER A 1 229 ? -2.106 2.211 30.870 1.00 90.12 229 SER A C 1
ATOM 1819 O O . SER A 1 229 ? -1.051 2.695 3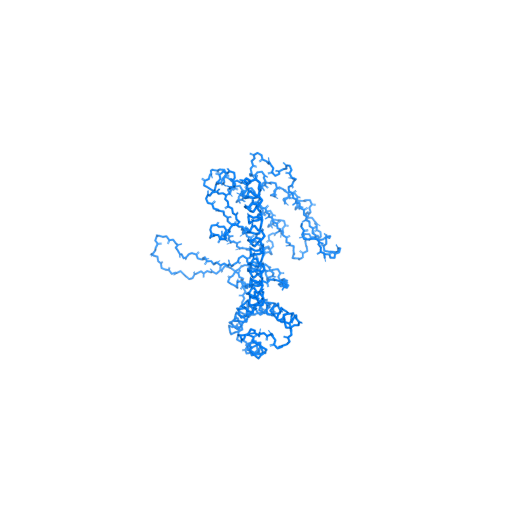1.271 1.00 90.12 229 SER A O 1
ATOM 1821 N N . ILE A 1 230 ? -3.290 2.724 31.225 1.00 88.31 230 ILE A N 1
ATOM 1822 C CA . ILE A 1 230 ? -3.461 3.941 32.035 1.00 88.31 230 ILE A CA 1
ATOM 1823 C C . ILE A 1 230 ? -4.469 3.677 33.160 1.00 88.31 230 ILE A C 1
ATOM 1825 O O . ILE A 1 230 ? -5.417 2.910 33.006 1.00 88.31 230 ILE A O 1
ATOM 1829 N N . ALA A 1 231 ? -4.296 4.337 34.309 1.00 87.44 231 ALA A N 1
ATOM 1830 C CA . ALA A 1 231 ? -5.294 4.313 35.374 1.00 87.44 231 ALA A CA 1
ATOM 1831 C C . ALA A 1 231 ? -6.671 4.767 34.850 1.00 87.44 231 ALA A C 1
ATOM 1833 O O . ALA A 1 231 ? -6.780 5.788 34.173 1.00 87.44 231 ALA A O 1
ATOM 1834 N N . ARG A 1 232 ? -7.737 4.040 35.214 1.00 85.00 232 ARG A N 1
ATOM 1835 C CA . ARG A 1 232 ? -9.098 4.251 34.680 1.00 85.00 232 ARG A CA 1
ATOM 1836 C C . ARG A 1 232 ? -9.600 5.697 34.774 1.00 85.00 232 ARG A C 1
ATOM 1838 O O . ARG A 1 232 ? -10.331 6.126 33.894 1.00 85.00 232 ARG A O 1
ATOM 1845 N N . CYS A 1 233 ? -9.221 6.438 35.816 1.00 87.06 233 CYS A N 1
ATOM 1846 C CA . CYS A 1 233 ? -9.636 7.831 36.019 1.00 87.06 233 CYS A CA 1
ATOM 1847 C C . CYS A 1 233 ? -8.911 8.850 35.123 1.00 87.06 233 CYS A C 1
ATOM 1849 O O . CYS A 1 233 ? -9.359 9.987 35.031 1.00 87.06 233 CYS A O 1
ATOM 1851 N N . LEU A 1 234 ? -7.805 8.461 34.484 1.00 87.25 234 LEU A N 1
ATOM 1852 C CA . LEU A 1 234 ? -7.004 9.312 33.597 1.00 87.25 234 LEU A CA 1
ATOM 1853 C C . LEU A 1 234 ? -7.206 8.964 32.114 1.00 87.25 234 LEU A C 1
ATOM 1855 O O . LEU A 1 234 ? -6.603 9.589 31.241 1.00 87.25 234 LEU A O 1
ATOM 1859 N N . PHE A 1 235 ? -8.014 7.943 31.822 1.00 92.12 235 PHE A N 1
ATOM 1860 C CA . PHE A 1 235 ? -8.346 7.569 30.457 1.00 92.12 235 PHE A CA 1
ATOM 1861 C C . PHE A 1 235 ? -9.444 8.482 29.909 1.00 92.12 235 PHE A C 1
ATOM 1863 O O . PHE A 1 235 ? -10.549 8.540 30.448 1.00 92.12 235 PHE A O 1
ATOM 1870 N N . THR A 1 236 ? -9.145 9.135 28.796 1.00 92.81 236 THR A N 1
ATOM 1871 C CA . THR A 1 236 ? -10.067 9.966 28.032 1.00 92.81 236 THR A CA 1
ATOM 1872 C C . THR A 1 236 ? -10.455 9.194 26.770 1.00 92.81 236 THR A C 1
ATOM 1874 O O . THR A 1 236 ? -9.580 8.839 25.976 1.00 92.81 236 THR A O 1
ATOM 1877 N N . PRO A 1 237 ? -11.744 8.870 26.575 1.00 94.31 237 PRO A N 1
ATOM 1878 C CA . PRO A 1 237 ? -12.184 8.151 25.389 1.00 94.31 237 PRO A CA 1
ATOM 1879 C C . PRO A 1 237 ? -12.209 9.064 24.157 1.00 94.31 237 PRO A C 1
ATOM 1881 O O . PRO A 1 237 ? -12.356 10.282 24.248 1.00 94.31 237 PRO A O 1
ATOM 1884 N N . PHE A 1 238 ? -12.148 8.453 22.975 1.00 97.00 238 PHE A N 1
ATOM 1885 C CA . PHE A 1 238 ? -12.448 9.147 21.729 1.00 97.00 238 PHE A CA 1
ATOM 1886 C C . PHE A 1 238 ? -13.969 9.257 21.548 1.00 97.00 238 PHE A C 1
ATOM 1888 O O . PHE A 1 238 ? -14.618 8.314 21.104 1.00 97.00 238 PHE A O 1
ATOM 1895 N N . HIS A 1 239 ? -14.539 10.406 21.910 1.00 95.38 239 HIS A N 1
ATOM 1896 C CA . HIS A 1 239 ? -15.992 10.594 22.018 1.00 95.38 239 HIS A CA 1
ATOM 1897 C C . HIS A 1 239 ? -16.783 10.446 20.708 1.00 95.38 239 HIS A C 1
ATOM 1899 O O . HIS A 1 239 ? -17.976 10.180 20.767 1.00 95.38 239 HIS A O 1
ATOM 1905 N N . LYS A 1 240 ? -16.162 10.612 19.529 1.00 97.31 240 LYS A N 1
ATOM 1906 C CA . LYS A 1 240 ? -16.883 10.482 18.247 1.00 97.31 240 LYS A CA 1
ATOM 1907 C C . LYS A 1 240 ? -17.227 9.031 17.882 1.00 97.31 240 LYS A C 1
ATOM 1909 O O . LYS A 1 240 ? -18.029 8.822 16.982 1.00 97.31 240 LYS A O 1
ATOM 1914 N N . LEU A 1 241 ? -16.587 8.051 18.523 1.00 97.19 241 LEU A N 1
ATOM 1915 C CA . LEU A 1 241 ? -16.831 6.624 18.307 1.00 97.19 241 LEU A CA 1
ATOM 1916 C C . LEU A 1 241 ? -16.661 5.868 19.631 1.00 97.19 241 LEU A C 1
ATOM 1918 O O . LEU A 1 241 ? -15.770 5.031 19.798 1.00 97.19 241 LEU A O 1
ATOM 1922 N N . ASP A 1 242 ? -17.477 6.227 20.619 1.00 94.31 242 ASP A N 1
ATOM 1923 C CA . ASP A 1 242 ? -17.535 5.483 21.874 1.00 94.31 242 ASP A CA 1
ATOM 1924 C C . ASP A 1 242 ? -18.281 4.144 21.710 1.00 94.31 242 ASP A C 1
ATOM 1926 O O . ASP A 1 242 ? -18.708 3.776 20.618 1.00 94.31 242 ASP A O 1
ATOM 1930 N N . GLU A 1 243 ? -18.400 3.371 22.792 1.00 94.12 243 GLU A N 1
ATOM 1931 C CA . GLU A 1 243 ? -19.050 2.052 22.758 1.00 94.12 243 GLU A CA 1
ATOM 1932 C C . GLU A 1 243 ? -20.537 2.127 22.349 1.00 94.12 243 GLU A C 1
ATOM 1934 O O . GLU A 1 243 ? -21.058 1.168 21.777 1.00 94.12 243 GLU A O 1
ATOM 1939 N N . GLN A 1 244 ? -21.225 3.246 22.614 1.00 95.56 244 GLN A N 1
ATOM 1940 C CA . GLN A 1 244 ? -22.629 3.421 22.231 1.00 95.56 244 GLN A CA 1
ATOM 1941 C C . GLN A 1 244 ? -22.744 3.748 20.743 1.00 95.56 244 GLN A C 1
ATOM 1943 O O . GLN A 1 244 ? -23.510 3.094 20.034 1.00 95.56 244 GLN A O 1
ATOM 1948 N N . GLU A 1 245 ? -21.958 4.710 20.258 1.00 96.31 245 GLU A N 1
ATOM 1949 C CA . GLU A 1 245 ? -21.958 5.082 18.842 1.00 96.31 245 GLU A CA 1
ATOM 1950 C C . GLU A 1 245 ? -21.459 3.925 17.962 1.00 96.31 245 GLU A C 1
ATOM 1952 O O . GLU A 1 245 ? -22.032 3.660 16.909 1.00 96.31 245 GLU A O 1
ATOM 1957 N N . GLU A 1 246 ? -20.466 3.158 18.423 1.00 96.69 246 GLU A N 1
ATOM 1958 C CA . GLU A 1 246 ? -20.015 1.918 17.775 1.00 96.69 246 GLU A CA 1
ATOM 1959 C C . GLU A 1 246 ? -21.175 0.932 17.566 1.00 96.69 246 GLU A C 1
ATOM 1961 O O . GLU A 1 246 ? -21.383 0.443 16.452 1.00 96.69 246 GLU A O 1
ATOM 1966 N N . ALA A 1 247 ? -21.975 0.677 18.608 1.00 97.44 247 ALA A N 1
ATOM 1967 C CA . ALA A 1 247 ? -23.128 -0.216 18.513 1.00 97.44 247 ALA A CA 1
ATOM 1968 C C . ALA A 1 247 ? -24.195 0.310 17.535 1.00 97.44 247 ALA A C 1
ATOM 1970 O O . ALA A 1 247 ? -24.790 -0.473 16.790 1.00 97.44 247 ALA A O 1
ATOM 1971 N N . VAL A 1 248 ? -24.417 1.629 17.499 1.00 97.12 248 VAL A N 1
ATOM 1972 C CA . VAL A 1 248 ? -25.355 2.270 16.563 1.00 97.12 248 VAL A CA 1
ATOM 1973 C C . VAL A 1 248 ? -24.885 2.117 15.115 1.00 97.12 248 VAL A C 1
ATOM 1975 O O . VAL A 1 248 ? -25.674 1.702 14.264 1.00 97.12 248 VAL A O 1
ATOM 1978 N N . GLN A 1 249 ? -23.615 2.409 14.825 1.00 96.38 249 GLN A N 1
ATOM 1979 C CA . GLN A 1 249 ? -23.046 2.320 13.475 1.00 96.38 249 GLN A CA 1
ATOM 1980 C C . GLN A 1 249 ? -23.092 0.883 12.938 1.00 96.38 249 GLN A C 1
ATOM 1982 O O . GLN A 1 249 ? -23.592 0.641 11.836 1.00 96.38 249 GLN A O 1
ATOM 1987 N N . LEU A 1 250 ? -22.663 -0.093 13.745 1.00 98.00 250 LEU A N 1
ATOM 1988 C CA . LEU A 1 250 ? -22.721 -1.510 13.374 1.00 98.00 250 LEU A CA 1
ATOM 1989 C C . LEU A 1 250 ? -24.167 -1.988 13.169 1.00 98.00 250 LEU A C 1
ATOM 1991 O O . LEU A 1 250 ? -24.453 -2.686 12.195 1.00 98.00 250 LEU A O 1
ATOM 1995 N N . GLY A 1 251 ? -25.098 -1.558 14.027 1.00 98.12 251 GLY A N 1
ATOM 1996 C CA . GLY A 1 251 ? -26.519 -1.875 13.887 1.00 98.12 251 GLY A CA 1
ATOM 1997 C C . GLY A 1 251 ? -27.141 -1.319 12.601 1.00 98.12 251 GLY A C 1
ATOM 1998 O O . GLY A 1 251 ? -27.945 -2.000 11.963 1.00 98.12 251 GLY A O 1
ATOM 1999 N N . ARG A 1 252 ? -26.748 -0.110 12.171 1.00 97.81 252 ARG A N 1
ATOM 2000 C CA . ARG A 1 252 ? -27.200 0.483 10.898 1.00 97.81 252 ARG A CA 1
ATOM 2001 C C . ARG A 1 252 ? -26.683 -0.282 9.685 1.00 97.81 252 ARG A C 1
ATOM 2003 O O . ARG A 1 252 ? -27.445 -0.491 8.744 1.00 97.81 252 ARG A O 1
ATOM 2010 N N . ILE A 1 253 ? -25.427 -0.724 9.717 1.00 98.44 253 ILE A N 1
ATOM 2011 C CA . ILE A 1 253 ? -24.849 -1.566 8.661 1.00 98.44 253 ILE A CA 1
ATOM 2012 C C . ILE A 1 253 ? -25.612 -2.895 8.565 1.00 98.44 253 ILE A C 1
ATOM 2014 O O . ILE A 1 253 ? -26.021 -3.297 7.474 1.00 98.44 253 ILE A O 1
ATOM 2018 N N . GLU A 1 254 ? -25.863 -3.557 9.699 1.00 98.12 254 GLU A N 1
ATOM 2019 C CA . GLU A 1 254 ? -26.616 -4.815 9.732 1.00 98.12 254 GLU A CA 1
ATOM 2020 C C . GLU A 1 254 ? -28.055 -4.634 9.221 1.00 98.12 254 GLU A C 1
ATOM 2022 O O . GLU A 1 254 ? -28.553 -5.452 8.442 1.00 98.12 254 GLU A O 1
ATOM 2027 N N . LEU A 1 255 ? -28.719 -3.543 9.617 1.00 98.06 255 LEU A N 1
ATOM 2028 C CA . LEU A 1 255 ? -30.048 -3.195 9.123 1.00 98.06 255 LEU A CA 1
ATOM 2029 C C . LEU A 1 255 ? -30.046 -2.963 7.605 1.00 98.06 255 LEU A C 1
ATOM 2031 O O . LEU A 1 255 ? -30.925 -3.482 6.920 1.00 98.06 255 LEU A O 1
ATOM 2035 N N . GLY A 1 256 ? -29.050 -2.250 7.072 1.00 98.06 256 GLY A N 1
ATOM 2036 C CA . GLY A 1 256 ? -28.900 -2.024 5.633 1.00 98.06 256 GLY A CA 1
ATOM 2037 C C . GLY A 1 256 ? -28.795 -3.333 4.846 1.00 98.06 256 GLY A C 1
ATOM 2038 O O . GLY A 1 256 ? -29.498 -3.516 3.853 1.00 98.06 256 GLY A O 1
ATOM 2039 N N . PHE A 1 257 ? -28.016 -4.304 5.338 1.00 98.06 257 PHE A N 1
ATOM 2040 C CA . PHE A 1 257 ? -27.968 -5.641 4.735 1.00 98.06 257 PHE A CA 1
ATOM 2041 C C . PHE A 1 257 ? -29.312 -6.376 4.807 1.00 98.06 257 PHE A C 1
ATOM 2043 O O . PHE A 1 257 ? -29.710 -6.989 3.817 1.00 98.06 257 PHE A O 1
ATOM 2050 N N . LYS A 1 258 ? -30.032 -6.304 5.937 1.00 97.88 258 LYS A N 1
ATOM 2051 C CA . LYS A 1 258 ? -31.360 -6.933 6.093 1.00 97.88 258 LYS A CA 1
ATOM 2052 C C . LYS A 1 258 ? -32.405 -6.350 5.142 1.00 97.88 258 LYS A C 1
ATOM 2054 O O . LYS A 1 258 ? -33.262 -7.087 4.666 1.00 97.88 258 LYS A O 1
ATOM 2059 N N . LEU A 1 259 ? -32.336 -5.047 4.879 1.00 97.75 259 LEU A N 1
ATOM 2060 C CA . LEU A 1 259 ? -33.243 -4.346 3.969 1.00 97.75 259 LEU A CA 1
ATOM 2061 C C . LEU A 1 259 ? -32.828 -4.456 2.493 1.00 97.75 259 LEU A C 1
ATOM 2063 O O . LEU A 1 259 ? -33.601 -4.073 1.621 1.00 97.75 259 LEU A O 1
ATOM 2067 N N . GLY A 1 260 ? -31.627 -4.969 2.202 1.00 97.62 260 GLY A N 1
ATOM 2068 C CA . GLY A 1 260 ? -31.068 -4.995 0.848 1.00 97.62 260 GLY A CA 1
ATOM 2069 C C . GLY A 1 260 ? -30.605 -3.623 0.3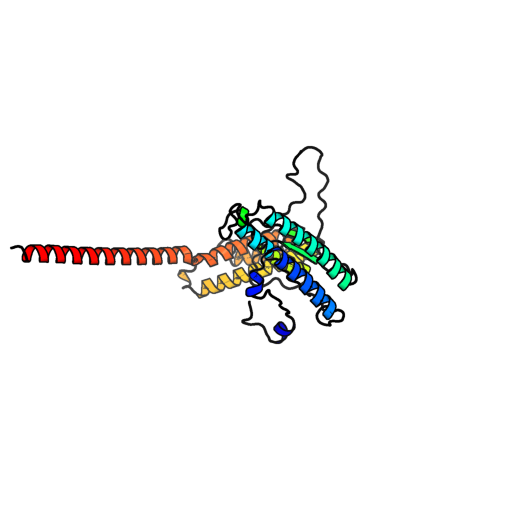37 1.00 97.62 260 GLY A C 1
ATOM 2070 O O . GLY A 1 260 ? -30.308 -3.484 -0.848 1.00 97.62 260 GLY A O 1
ATOM 2071 N N . ASP A 1 261 ? -30.515 -2.613 1.209 1.00 98.12 261 ASP A N 1
ATOM 2072 C CA . ASP A 1 261 ? -30.045 -1.273 0.853 1.00 98.12 261 ASP A CA 1
ATOM 2073 C C . ASP A 1 261 ? -28.511 -1.220 0.868 1.00 98.12 261 ASP A C 1
ATOM 2075 O O . ASP A 1 261 ? -27.854 -0.823 1.834 1.00 98.12 261 ASP A O 1
ATOM 2079 N N . HIS A 1 262 ? -27.921 -1.671 -0.235 1.00 98.00 262 HIS A N 1
ATOM 2080 C CA . HIS A 1 262 ? -26.472 -1.731 -0.395 1.00 98.00 262 HIS A CA 1
ATOM 2081 C C . HIS A 1 262 ? -25.803 -0.347 -0.458 1.00 98.00 262 HIS A C 1
ATOM 2083 O O . HIS A 1 262 ? -24.645 -0.224 -0.062 1.00 98.00 262 HIS A O 1
ATOM 2089 N N . GLN A 1 263 ? -26.514 0.697 -0.897 1.00 96.88 263 GLN A N 1
ATOM 2090 C CA . GLN A 1 263 ? -25.978 2.063 -0.926 1.00 96.88 263 GLN A CA 1
ATOM 2091 C C . GLN A 1 263 ? -25.858 2.630 0.489 1.00 96.88 263 GLN A C 1
ATOM 2093 O O . GLN A 1 263 ? -24.813 3.175 0.853 1.00 96.88 263 GLN A O 1
ATOM 2098 N N . MET A 1 264 ? -26.883 2.415 1.321 1.00 97.12 264 MET A N 1
ATOM 2099 C CA . MET A 1 264 ? -26.822 2.742 2.743 1.00 97.12 264 MET A CA 1
ATOM 2100 C C . MET A 1 264 ? -25.668 2.006 3.429 1.00 97.12 264 MET A C 1
ATOM 2102 O O . MET A 1 264 ? -24.909 2.633 4.166 1.00 97.12 264 MET A O 1
ATOM 2106 N N . VAL A 1 265 ? -25.481 0.708 3.155 1.00 98.56 265 VAL A N 1
ATOM 2107 C CA . VAL A 1 265 ? -24.356 -0.066 3.710 1.00 98.56 265 VAL A CA 1
ATOM 2108 C C . VAL A 1 265 ? -23.011 0.556 3.341 1.00 98.56 265 VAL A C 1
ATOM 2110 O O . VAL A 1 265 ? -22.191 0.777 4.231 1.00 98.56 265 VAL A O 1
ATOM 2113 N N . ILE A 1 266 ? -22.781 0.870 2.061 1.00 98.12 266 ILE A N 1
ATOM 2114 C CA . ILE A 1 266 ? -21.525 1.486 1.603 1.00 98.12 266 ILE A CA 1
ATOM 2115 C C . ILE A 1 266 ? -21.292 2.818 2.326 1.00 98.12 266 ILE A C 1
ATOM 2117 O O . ILE A 1 266 ? -20.198 3.043 2.842 1.00 98.12 266 ILE A O 1
ATOM 2121 N N . SER A 1 267 ? -22.317 3.670 2.419 1.00 97.56 267 SER A N 1
ATOM 2122 C CA . SER A 1 267 ? -22.220 4.958 3.113 1.00 97.56 267 SER A CA 1
ATOM 2123 C C . SER A 1 267 ? -21.873 4.796 4.596 1.00 97.56 267 SER A C 1
ATOM 2125 O O . SER A 1 267 ? -20.958 5.456 5.077 1.00 97.56 267 SER A O 1
ATOM 2127 N N . GLN A 1 268 ? -22.563 3.907 5.320 1.00 98.25 268 GLN A N 1
ATOM 2128 C CA . GLN A 1 268 ? -22.304 3.682 6.748 1.00 98.25 268 GLN A CA 1
ATOM 2129 C C . GLN A 1 268 ? -20.924 3.053 6.990 1.00 98.25 268 GLN A C 1
ATOM 2131 O O . GLN A 1 268 ? -20.250 3.385 7.961 1.00 98.25 268 GLN A O 1
ATOM 2136 N N . CYS A 1 269 ? -20.463 2.177 6.094 1.00 98.62 269 CYS A N 1
ATOM 2137 C CA . CYS A 1 269 ? -19.120 1.610 6.182 1.00 98.62 269 CYS A CA 1
ATOM 2138 C C . CYS A 1 269 ? -18.036 2.683 6.006 1.00 98.62 269 CYS A C 1
ATOM 2140 O O . CYS A 1 269 ? -17.068 2.677 6.762 1.00 98.62 269 CYS A O 1
ATOM 2142 N N . LYS A 1 270 ? -18.212 3.632 5.076 1.00 98.00 270 LYS A N 1
ATOM 2143 C CA . LYS A 1 270 ? -17.293 4.773 4.917 1.00 98.00 270 LYS A CA 1
ATOM 2144 C C . LYS A 1 270 ? -17.241 5.654 6.163 1.00 98.00 270 LYS A C 1
ATOM 2146 O O . LYS A 1 270 ? -16.157 6.032 6.603 1.00 98.00 270 LYS A O 1
ATOM 2151 N N . ASP A 1 271 ? -18.390 5.931 6.777 1.00 98.06 271 ASP A N 1
ATOM 2152 C CA . ASP A 1 271 ? -18.436 6.667 8.044 1.00 98.06 271 ASP A CA 1
ATOM 2153 C C . ASP A 1 271 ? -17.706 5.926 9.170 1.00 98.06 271 ASP A C 1
ATOM 2155 O O . ASP A 1 271 ? -16.920 6.535 9.902 1.00 98.06 271 ASP A O 1
ATOM 2159 N N . LEU A 1 272 ? -17.902 4.608 9.277 1.00 98.62 272 LEU A N 1
ATOM 2160 C CA . LEU A 1 272 ? -17.204 3.785 10.261 1.00 98.62 272 LEU A CA 1
ATOM 2161 C C . LEU A 1 272 ? -15.686 3.767 10.026 1.00 98.62 272 LEU A C 1
ATOM 2163 O O . LEU A 1 272 ? -14.933 3.863 10.997 1.00 98.62 272 LEU A O 1
ATOM 2167 N N . ILE A 1 273 ? -15.231 3.678 8.770 1.00 98.50 273 ILE A N 1
ATOM 2168 C CA . ILE A 1 273 ? -13.808 3.772 8.400 1.00 98.50 273 ILE A CA 1
ATOM 2169 C C . ILE A 1 273 ? -13.248 5.116 8.850 1.00 98.50 273 ILE A C 1
ATOM 2171 O O . ILE A 1 273 ? -12.301 5.141 9.635 1.00 98.50 273 ILE A O 1
ATOM 2175 N N . ARG A 1 274 ? -13.871 6.223 8.432 1.00 98.19 274 ARG A N 1
ATOM 2176 C CA . ARG A 1 274 ? -13.433 7.580 8.775 1.00 98.19 274 ARG A CA 1
ATOM 2177 C C . ARG A 1 274 ? -13.313 7.768 10.288 1.00 98.19 274 ARG A C 1
ATOM 2179 O O . ARG A 1 274 ? -12.261 8.175 10.775 1.00 98.19 274 ARG A O 1
ATOM 2186 N N . LEU A 1 275 ? -14.356 7.423 11.045 1.00 98.44 275 LEU A N 1
ATOM 2187 C CA . LEU A 1 275 ? -14.351 7.541 12.507 1.00 98.44 275 LEU A CA 1
ATOM 2188 C C . LEU A 1 275 ? -13.299 6.637 13.165 1.00 98.44 275 LEU A C 1
ATOM 2190 O O . LEU A 1 275 ? -12.654 7.049 14.131 1.00 98.44 275 LEU A O 1
ATOM 2194 N N . SER A 1 276 ? -13.094 5.426 12.640 1.00 98.50 276 SER A N 1
ATOM 2195 C CA . SER A 1 276 ? -12.080 4.497 13.150 1.00 98.50 276 SER A CA 1
ATOM 2196 C C . SER A 1 276 ? -10.658 4.996 12.872 1.00 98.50 276 SER A C 1
ATOM 2198 O O . SER A 1 276 ? -9.808 4.899 13.754 1.00 98.50 276 SER A O 1
ATOM 2200 N N . LEU A 1 277 ? -10.397 5.585 11.699 1.00 98.19 277 LEU A N 1
ATOM 2201 C CA . LEU A 1 277 ? -9.111 6.205 11.354 1.00 98.19 277 LEU A CA 1
ATOM 2202 C C . LEU A 1 277 ? -8.826 7.448 12.209 1.00 98.19 277 LEU A C 1
ATOM 2204 O O . LEU A 1 277 ? -7.726 7.580 12.751 1.00 98.19 277 LEU A O 1
ATOM 2208 N N . GLU A 1 278 ? -9.820 8.321 12.411 1.00 98.19 278 GLU A N 1
ATOM 2209 C CA . GLU A 1 278 ? -9.709 9.453 13.344 1.00 98.19 278 GLU A CA 1
ATOM 2210 C C . GLU A 1 278 ? -9.388 8.961 14.769 1.00 98.19 278 GLU A C 1
ATOM 2212 O O . GLU A 1 278 ? -8.497 9.490 15.438 1.00 98.19 278 GLU A O 1
ATOM 2217 N N . GLY A 1 279 ? -10.068 7.904 15.218 1.00 97.81 279 GLY A N 1
ATOM 2218 C CA . GLY A 1 279 ? -9.833 7.282 16.516 1.00 97.81 279 GLY A CA 1
ATOM 2219 C C . GLY A 1 279 ? -8.453 6.623 16.644 1.00 97.81 279 GLY A C 1
ATOM 2220 O O . GLY A 1 279 ? -7.822 6.720 17.698 1.00 97.81 279 GLY A O 1
ATOM 2221 N N . LEU A 1 280 ? -7.952 5.981 15.583 1.00 97.38 280 LEU A N 1
ATOM 2222 C CA . LEU A 1 280 ? -6.590 5.441 15.523 1.00 97.38 280 LEU A CA 1
ATOM 2223 C C . LEU A 1 280 ? -5.558 6.562 15.666 1.00 97.38 280 LEU A C 1
ATOM 2225 O O . LEU A 1 280 ? -4.659 6.458 16.499 1.00 97.38 280 LEU A O 1
ATOM 2229 N N . SER A 1 281 ? -5.717 7.652 14.911 1.00 96.62 281 SER A N 1
ATOM 2230 C CA . SER A 1 281 ? -4.843 8.829 14.996 1.00 96.62 281 SER A CA 1
ATOM 2231 C C . SER A 1 281 ? -4.829 9.427 16.407 1.00 96.62 281 SER A C 1
ATOM 2233 O O . SER A 1 281 ? -3.758 9.656 16.982 1.00 96.62 281 SER A O 1
ATOM 2235 N N . TYR A 1 282 ? -6.009 9.566 17.023 1.00 96.81 282 TYR A N 1
ATOM 2236 C CA . TYR A 1 282 ? -6.155 10.017 18.407 1.00 96.81 282 TYR A CA 1
ATOM 2237 C C . TYR A 1 282 ? -5.378 9.131 19.390 1.00 96.81 282 TYR A C 1
ATOM 2239 O O . TYR A 1 282 ? -4.620 9.629 20.221 1.00 96.81 282 TYR A O 1
ATOM 2247 N N . PHE A 1 283 ? -5.511 7.805 19.293 1.00 95.94 283 PHE A N 1
ATOM 2248 C CA . PHE A 1 283 ? -4.845 6.893 20.224 1.00 95.94 283 PHE A CA 1
ATOM 2249 C C . PHE A 1 283 ? -3.353 6.663 19.930 1.00 95.94 283 PHE A C 1
ATOM 2251 O O . PHE A 1 283 ? -2.592 6.321 20.844 1.00 95.94 283 PHE A O 1
ATOM 2258 N N . HIS A 1 284 ? -2.902 6.868 18.692 1.00 94.31 284 HIS A N 1
ATOM 2259 C CA . HIS A 1 284 ? -1.478 6.882 18.353 1.00 94.31 284 HIS A CA 1
ATOM 2260 C C . HIS A 1 284 ? -0.776 8.116 18.926 1.00 94.31 284 HIS A C 1
ATOM 2262 O O . HIS A 1 284 ? 0.307 7.988 19.494 1.00 94.31 284 HIS A O 1
ATOM 2268 N N . THR A 1 285 ? -1.420 9.282 18.863 1.00 93.88 285 THR A N 1
ATOM 2269 C CA . THR A 1 285 ? -0.881 10.558 19.368 1.00 93.88 285 THR A CA 1
ATOM 2270 C C . THR A 1 285 ? -1.277 10.867 20.818 1.00 93.88 285 THR A C 1
ATOM 2272 O O . THR A 1 285 ? -0.900 11.903 21.360 1.00 93.88 285 THR A O 1
ATOM 2275 N N . TYR A 1 286 ? -1.963 9.941 21.497 1.00 93.00 286 TYR A N 1
ATOM 2276 C CA . TYR A 1 286 ? -2.575 10.140 22.818 1.00 93.00 286 TYR A CA 1
ATOM 2277 C C . TYR A 1 286 ? -1.633 10.723 23.884 1.00 93.00 286 TYR A C 1
ATOM 2279 O O . TYR A 1 286 ? -2.021 11.581 24.672 1.00 93.00 286 TYR A O 1
ATOM 2287 N N . HIS A 1 287 ? -0.378 10.269 23.910 1.00 89.94 287 HIS A N 1
ATOM 2288 C CA . HIS A 1 287 ? 0.626 10.718 24.879 1.00 89.94 287 HIS A CA 1
ATOM 2289 C C . HIS A 1 287 ? 1.559 11.805 24.347 1.00 89.94 287 HIS A C 1
ATOM 2291 O O . HIS A 1 287 ? 2.472 12.213 25.062 1.00 89.94 287 HIS A O 1
ATOM 2297 N N . GLN A 1 288 ? 1.371 12.268 23.111 1.00 92.25 288 GLN A N 1
ATOM 2298 C CA . GLN A 1 288 ? 2.319 13.150 22.438 1.00 92.25 288 GLN A CA 1
ATOM 2299 C C . GLN A 1 288 ? 2.536 14.452 23.213 1.00 92.25 288 GLN A C 1
ATOM 2301 O O . GLN A 1 288 ? 3.677 14.841 23.445 1.00 92.25 288 GLN A O 1
ATOM 2306 N N . THR A 1 289 ? 1.464 15.096 23.679 1.00 89.81 289 THR A N 1
ATOM 2307 C CA . THR A 1 289 ? 1.541 16.359 24.432 1.00 89.81 289 THR A CA 1
ATOM 2308 C C . THR A 1 289 ? 2.211 16.178 25.792 1.00 89.81 289 THR A C 1
ATOM 2310 O O . THR A 1 289 ? 3.066 16.979 26.171 1.00 89.81 289 THR A O 1
ATOM 2313 N N . THR A 1 290 ? 1.873 15.110 26.518 1.00 88.88 290 THR A N 1
ATOM 2314 C CA . THR A 1 290 ? 2.493 14.776 27.806 1.00 88.88 290 THR A CA 1
ATOM 2315 C C . THR A 1 290 ? 3.977 14.478 27.632 1.00 88.88 290 THR A C 1
ATOM 2317 O O . THR A 1 290 ? 4.799 15.051 28.343 1.00 88.88 290 THR A O 1
ATOM 2320 N N . LEU A 1 291 ? 4.327 13.629 26.663 1.00 92.00 291 LEU A N 1
ATOM 2321 C CA . LEU A 1 291 ? 5.708 13.261 26.375 1.00 92.00 291 LEU A CA 1
ATOM 2322 C C . LEU A 1 291 ? 6.525 14.489 25.978 1.00 92.00 291 LEU A C 1
ATOM 2324 O O . LEU A 1 291 ? 7.587 14.715 26.551 1.00 92.00 291 LEU A O 1
ATOM 2328 N N . LEU A 1 292 ? 6.006 15.308 25.060 1.00 94.88 292 LEU A N 1
ATOM 2329 C CA . LEU A 1 292 ? 6.663 16.540 24.635 1.00 94.88 292 LEU A CA 1
ATOM 2330 C C . LEU A 1 292 ? 6.884 17.478 25.826 1.00 94.88 292 LEU A C 1
ATOM 2332 O O . LEU A 1 292 ? 7.992 17.962 26.019 1.00 94.88 292 LEU A O 1
ATOM 2336 N N . SER A 1 293 ? 5.874 17.652 26.682 1.00 95.31 293 SER A N 1
ATOM 2337 C CA . SER A 1 293 ? 5.980 18.485 27.887 1.00 95.31 293 SER A CA 1
ATOM 2338 C C . SER A 1 293 ? 7.052 17.971 28.855 1.00 95.31 293 SER A C 1
ATOM 2340 O O . SER A 1 293 ? 7.882 18.746 29.329 1.00 95.31 293 SER A O 1
ATOM 2342 N N . CYS A 1 294 ? 7.077 16.662 29.129 1.00 95.88 294 CYS A N 1
ATOM 2343 C CA . CYS A 1 294 ? 8.084 16.041 29.993 1.00 95.88 294 CYS A CA 1
ATOM 2344 C C . CYS A 1 294 ? 9.500 16.195 29.425 1.00 95.88 294 CYS A C 1
ATOM 2346 O O . CYS A 1 294 ? 10.418 16.560 30.159 1.00 95.88 294 CYS A O 1
ATOM 2348 N N . VAL A 1 295 ? 9.671 15.952 28.124 1.00 96.12 295 VAL A N 1
ATOM 2349 C CA . VAL A 1 295 ? 10.955 16.094 27.431 1.00 96.12 295 VAL A CA 1
ATOM 2350 C C . VAL A 1 295 ? 11.420 17.552 27.459 1.00 96.12 295 VAL A C 1
ATOM 2352 O O . VAL A 1 295 ? 12.559 17.818 27.839 1.00 96.12 295 VAL A O 1
ATOM 2355 N N . SER A 1 296 ? 10.544 18.514 27.158 1.00 96.94 296 SER A N 1
ATOM 2356 C CA . SER A 1 296 ? 10.866 19.944 27.236 1.00 96.94 296 SER A CA 1
ATOM 2357 C C . SER A 1 296 ? 11.287 20.366 28.645 1.00 96.94 296 SER A C 1
ATOM 2359 O O . SER A 1 296 ? 12.296 21.053 28.799 1.00 96.94 296 SER A O 1
ATOM 2361 N N . LEU A 1 297 ? 10.575 19.926 29.688 1.00 97.50 297 LEU A N 1
ATOM 2362 C CA . LEU A 1 297 ? 10.943 20.215 31.079 1.00 97.50 297 LEU A CA 1
ATOM 2363 C C . LEU A 1 297 ? 12.291 19.594 31.466 1.00 97.50 297 LEU A C 1
ATOM 2365 O O . LEU A 1 297 ? 13.088 20.246 32.143 1.00 97.50 297 LEU A O 1
ATOM 2369 N N . ALA A 1 298 ? 12.576 18.371 31.012 1.00 97.44 298 ALA A N 1
ATOM 2370 C CA . ALA A 1 298 ? 13.864 17.722 31.236 1.00 97.44 298 ALA A CA 1
ATOM 2371 C C . ALA A 1 298 ? 15.013 18.503 30.576 1.00 97.44 298 ALA A C 1
ATOM 2373 O O . ALA A 1 298 ? 16.030 18.761 31.222 1.00 97.44 298 ALA A O 1
ATOM 2374 N N . TYR A 1 299 ? 14.836 18.961 29.332 1.00 97.44 299 TYR A N 1
ATOM 2375 C CA . TYR A 1 299 ? 15.825 19.808 28.660 1.00 97.44 299 TYR A CA 1
ATOM 2376 C C . TYR A 1 299 ? 16.015 21.154 29.364 1.00 97.44 299 TYR A C 1
ATOM 2378 O O . TYR A 1 299 ? 17.153 21.563 29.583 1.00 97.44 299 TYR A O 1
ATOM 2386 N N . LEU A 1 300 ? 14.937 21.820 29.792 1.00 97.38 300 LEU A N 1
ATOM 2387 C CA . LEU A 1 300 ? 15.032 23.066 30.563 1.00 97.38 300 LEU A CA 1
ATOM 2388 C C . LEU A 1 300 ? 15.779 22.864 31.886 1.00 97.38 300 LEU A C 1
ATOM 2390 O O . LEU A 1 300 ? 16.580 23.713 32.284 1.00 97.38 300 LEU A O 1
ATOM 2394 N N . PHE A 1 301 ? 15.560 21.730 32.553 1.00 97.62 301 PHE A N 1
ATOM 2395 C CA . PHE A 1 301 ? 16.294 21.367 33.760 1.00 97.62 301 PHE A CA 1
ATOM 2396 C C . PHE A 1 301 ? 17.791 21.179 33.478 1.00 97.62 301 PHE A C 1
ATOM 2398 O O . PHE A 1 301 ? 18.613 21.748 34.196 1.00 97.62 301 PHE A O 1
ATOM 2405 N N . ILE A 1 302 ? 18.156 20.456 32.414 1.00 97.06 302 ILE A N 1
ATOM 2406 C CA . ILE A 1 302 ? 19.557 20.259 31.999 1.00 97.06 302 ILE A CA 1
ATOM 2407 C C . ILE A 1 302 ? 20.221 21.594 31.633 1.00 97.06 302 ILE A C 1
ATOM 2409 O O . ILE A 1 302 ? 21.330 21.881 32.076 1.00 97.06 302 ILE A O 1
ATOM 2413 N N . ILE A 1 303 ? 19.542 22.451 30.870 1.00 97.12 303 ILE A N 1
ATOM 2414 C CA . ILE A 1 303 ? 20.064 23.774 30.500 1.00 97.12 303 ILE A CA 1
ATOM 2415 C C . ILE A 1 303 ? 20.302 24.617 31.756 1.00 97.12 303 ILE A C 1
ATOM 2417 O O . ILE A 1 303 ? 21.363 25.224 31.909 1.00 97.12 303 ILE A O 1
ATOM 2421 N N . ARG A 1 304 ? 19.348 24.618 32.696 1.00 96.69 304 ARG A N 1
ATOM 2422 C CA . ARG A 1 304 ? 19.485 25.332 33.969 1.00 96.69 304 ARG A CA 1
ATOM 2423 C C . ARG A 1 304 ? 20.673 24.820 34.785 1.00 96.69 304 ARG A C 1
ATOM 2425 O O . ARG A 1 304 ? 21.415 25.634 35.332 1.00 96.69 304 ARG A O 1
ATOM 2432 N N . THR A 1 305 ? 20.861 23.506 34.901 1.00 96.06 305 THR A N 1
ATOM 2433 C CA . THR A 1 305 ? 21.976 22.938 35.678 1.00 96.06 305 THR A CA 1
ATOM 2434 C C . THR A 1 305 ? 23.328 23.223 35.027 1.00 96.06 305 THR A C 1
ATOM 2436 O O . THR A 1 305 ? 24.261 23.605 35.735 1.00 96.06 305 THR A O 1
ATOM 2439 N N . LEU A 1 306 ? 23.425 23.145 33.696 1.00 95.62 306 LEU A N 1
ATOM 2440 C CA . LEU A 1 306 ? 24.621 23.543 32.947 1.00 95.62 306 LEU A CA 1
ATOM 2441 C C . LEU A 1 306 ? 24.951 25.023 33.162 1.00 95.62 306 LEU A C 1
ATOM 2443 O O . LEU A 1 306 ? 26.090 25.352 33.492 1.00 95.62 306 LEU A O 1
ATOM 2447 N N . PHE A 1 307 ? 23.956 25.908 33.061 1.00 95.75 307 PHE A N 1
ATOM 2448 C CA . PHE A 1 307 ? 24.151 27.341 33.278 1.00 95.75 307 PHE A CA 1
ATOM 2449 C C . PHE A 1 307 ? 24.652 27.641 34.698 1.00 95.75 307 PHE A C 1
ATOM 2451 O O . PHE A 1 307 ? 25.610 28.393 34.875 1.00 95.75 307 PHE A O 1
ATOM 2458 N N . LEU A 1 308 ? 24.059 27.006 35.716 1.00 94.38 308 LEU A N 1
ATOM 2459 C CA . LEU A 1 308 ? 24.503 27.146 37.106 1.00 94.38 308 LEU A CA 1
ATOM 2460 C C . LEU A 1 308 ? 25.927 26.611 37.319 1.00 94.38 308 LEU A C 1
ATOM 2462 O O . LEU A 1 308 ? 26.707 27.246 38.027 1.00 94.38 308 LEU A O 1
ATOM 2466 N N . SER A 1 309 ? 26.291 25.490 36.688 1.00 93.12 309 SER A N 1
ATOM 2467 C CA . SER A 1 309 ? 27.643 24.923 36.774 1.00 93.12 309 SER A CA 1
ATOM 2468 C C . SER A 1 309 ? 28.695 25.840 36.142 1.00 93.12 309 SER A C 1
ATOM 2470 O O . SER A 1 309 ? 29.743 26.089 36.742 1.00 93.12 309 SER A O 1
ATOM 2472 N N . VAL A 1 310 ? 28.404 26.403 34.964 1.00 92.88 310 VAL A N 1
ATOM 2473 C CA . VAL A 1 310 ? 29.286 27.371 34.294 1.00 92.88 310 VAL A CA 1
ATOM 2474 C C . VAL A 1 310 ? 29.425 28.641 35.133 1.00 92.88 310 VAL A C 1
ATOM 2476 O O . VAL A 1 310 ? 30.548 29.074 35.381 1.00 92.88 310 VAL A O 1
ATOM 2479 N N . ALA A 1 311 ? 28.318 29.190 35.644 1.00 89.62 311 ALA A N 1
ATOM 2480 C CA . ALA A 1 311 ? 28.330 30.388 36.483 1.00 89.62 311 ALA A CA 1
ATOM 2481 C C . ALA A 1 311 ? 29.104 30.197 37.803 1.00 89.62 311 ALA A C 1
ATOM 2483 O O . ALA A 1 311 ? 29.735 31.128 38.304 1.00 89.62 311 ALA A O 1
ATOM 2484 N N . GLN A 1 312 ? 29.071 28.994 38.387 1.00 89.31 312 GLN A N 1
ATOM 2485 C CA . GLN A 1 312 ? 29.894 28.662 39.553 1.00 89.31 312 GLN A CA 1
ATOM 2486 C C . GLN A 1 312 ? 31.383 28.599 39.194 1.00 89.31 312 GLN A C 1
ATOM 2488 O O . GLN A 1 312 ? 32.203 29.163 39.917 1.00 89.31 312 GLN A O 1
ATOM 2493 N N . ARG A 1 313 ? 31.745 27.964 38.070 1.00 85.25 313 ARG A N 1
ATOM 2494 C CA . ARG A 1 313 ? 33.143 27.877 37.613 1.00 85.25 313 ARG A CA 1
ATOM 2495 C C . ARG A 1 313 ? 33.735 29.246 37.275 1.00 85.25 313 ARG A C 1
ATOM 2497 O O . ARG A 1 313 ? 34.870 29.510 37.665 1.00 85.25 313 ARG A O 1
ATOM 2504 N N . THR A 1 314 ? 32.984 30.127 36.612 1.00 81.50 314 THR A N 1
ATOM 2505 C CA . THR A 1 314 ? 33.448 31.492 36.309 1.00 81.50 314 THR A CA 1
ATOM 2506 C C . THR A 1 314 ? 33.659 32.312 37.577 1.00 81.50 314 THR A C 1
ATOM 2508 O O . THR A 1 314 ? 34.717 32.917 37.727 1.00 81.50 314 THR A O 1
ATOM 2511 N N . LYS A 1 315 ? 32.731 32.254 38.545 1.00 80.06 315 LYS A N 1
ATOM 2512 C CA . LYS A 1 315 ? 32.919 32.903 39.855 1.00 80.06 315 LYS A CA 1
ATOM 2513 C C . LYS A 1 315 ? 34.167 32.405 40.584 1.00 80.06 315 LYS A C 1
ATOM 2515 O O . LYS A 1 315 ? 34.909 33.220 41.125 1.00 80.06 315 LYS A O 1
ATOM 2520 N N . ILE A 1 316 ? 34.409 31.091 40.599 1.00 74.62 316 ILE A N 1
ATOM 2521 C CA . ILE A 1 316 ? 35.616 30.515 41.212 1.00 74.62 316 ILE A CA 1
ATOM 2522 C C . ILE A 1 316 ? 36.872 31.042 40.505 1.00 74.62 316 ILE A C 1
ATOM 2524 O O . ILE A 1 316 ? 37.784 31.509 41.179 1.00 74.62 316 ILE A O 1
ATOM 2528 N N . SER A 1 317 ? 36.893 31.050 39.169 1.00 69.81 317 SER A N 1
ATOM 2529 C CA . SER A 1 317 ? 38.020 31.572 38.384 1.00 69.81 317 SER A CA 1
ATOM 2530 C C . SER A 1 317 ? 38.314 33.049 38.677 1.00 69.81 317 SER A C 1
ATOM 2532 O O . SER A 1 317 ? 39.475 33.415 38.848 1.00 69.81 317 SER A O 1
ATOM 2534 N N . GLU A 1 318 ? 37.292 33.906 38.768 1.00 72.75 318 GLU A N 1
ATOM 2535 C CA . GLU A 1 318 ? 37.466 35.328 39.104 1.00 72.75 318 GLU A CA 1
ATOM 2536 C C . GLU A 1 318 ? 38.016 35.532 40.524 1.00 72.75 318 GLU A C 1
ATOM 2538 O O . GLU A 1 318 ? 38.882 36.384 40.742 1.00 72.75 318 GLU A O 1
ATOM 2543 N N . LEU A 1 319 ? 37.540 34.744 41.494 1.00 68.75 319 LEU A N 1
ATOM 2544 C CA . LEU A 1 319 ? 38.046 34.753 42.869 1.00 68.75 319 LEU A CA 1
ATOM 2545 C C . LEU A 1 319 ? 39.509 34.304 42.942 1.00 68.75 319 LEU A C 1
ATOM 2547 O O . LEU A 1 319 ? 40.300 34.947 43.631 1.00 68.75 319 LEU A O 1
ATOM 2551 N N . THR A 1 320 ? 39.883 33.250 42.213 1.00 64.31 320 THR A N 1
ATOM 2552 C CA . THR A 1 320 ? 41.272 32.779 42.137 1.00 64.31 320 THR A CA 1
ATOM 2553 C C . THR A 1 320 ? 42.185 33.860 41.562 1.00 64.31 320 THR A C 1
ATOM 2555 O O . THR A 1 320 ? 43.187 34.187 42.191 1.00 64.31 320 THR A O 1
ATOM 2558 N N . ILE A 1 321 ? 41.807 34.499 40.447 1.00 69.25 321 ILE A N 1
ATOM 2559 C CA . ILE A 1 321 ? 42.584 35.599 39.848 1.00 69.25 321 ILE A CA 1
ATOM 2560 C C . ILE A 1 321 ? 42.758 36.753 40.851 1.00 69.25 321 ILE A C 1
ATOM 2562 O O . ILE A 1 321 ? 43.871 37.227 41.059 1.00 69.25 321 ILE A O 1
ATOM 2566 N N . ARG A 1 322 ? 41.697 37.181 41.548 1.00 67.25 322 ARG A N 1
ATOM 2567 C CA . ARG A 1 322 ? 41.800 38.266 42.546 1.00 67.25 322 ARG A CA 1
ATOM 2568 C C . ARG A 1 322 ? 42.715 37.942 43.730 1.00 67.25 322 ARG A C 1
ATOM 2570 O O . ARG A 1 322 ? 43.281 38.868 44.302 1.00 67.25 322 ARG A O 1
ATOM 2577 N N . LEU A 1 323 ? 42.829 36.671 44.116 1.00 63.44 323 LEU A N 1
ATOM 2578 C CA . LEU A 1 323 ? 43.718 36.229 45.194 1.00 63.44 323 LEU A CA 1
ATOM 2579 C C . LEU A 1 323 ? 45.172 36.062 44.733 1.00 63.44 323 LEU A C 1
ATOM 2581 O O . LEU A 1 323 ? 46.068 36.201 45.552 1.00 63.44 323 LEU A O 1
ATOM 2585 N N . THR A 1 324 ? 45.420 35.774 43.452 1.00 69.50 324 THR A N 1
ATOM 2586 C CA . THR A 1 324 ? 46.781 35.611 42.904 1.00 69.50 324 THR A CA 1
ATOM 2587 C C . THR A 1 324 ? 47.467 36.942 42.569 1.00 69.50 324 THR A C 1
ATOM 2589 O O . THR A 1 324 ? 48.691 37.002 42.564 1.00 69.50 324 THR A O 1
ATOM 2592 N N . TYR A 1 325 ? 46.705 38.011 42.310 1.00 61.50 325 TYR A N 1
ATOM 2593 C CA . TYR A 1 325 ? 47.230 39.339 41.939 1.00 61.50 325 TYR A CA 1
ATOM 2594 C C . TYR A 1 325 ? 47.102 40.406 43.052 1.00 61.50 325 TYR A C 1
ATOM 2596 O O . TYR A 1 325 ? 47.064 41.602 42.757 1.00 61.50 325 TYR A O 1
ATOM 2604 N N . ARG A 1 326 ? 47.018 39.993 44.322 1.00 47.84 326 ARG A N 1
ATOM 2605 C CA . ARG A 1 326 ? 47.135 40.861 45.509 1.00 47.84 326 ARG A CA 1
ATOM 2606 C C . ARG A 1 326 ? 48.404 40.533 46.276 1.00 47.84 326 ARG A C 1
ATOM 2608 O O . ARG A 1 326 ? 48.998 41.490 46.810 1.00 47.84 326 ARG A O 1
#

pLDDT: mean 88.04, std 15.53, range [28.66, 98.62]

InterPro domains:
  IPR002591 Type I phosphodiesterase/nucleotide pyrophosphatase/phosphate transferase [PF01663] (25-121)
  IPR007070 GPI ethanolamine phosphate transferase 1 [PTHR12250] (8-314)
  IPR017850 Alkaline-phosphatase-like, core domain superfamily [G3DSA:3.40.720.10] (1-212)
  IPR017850 Alkaline-phosphatase-like, core domain superfamily [SSF53649] (32-192)

Secondary structure (DSSP, 8-state):
---TT--HHHHTT-------TTGGG-SSTHHHHHHHHHHHHHHHHHTTT-TTTTSTT--------HHHHHHHHH-TTSHHHHHHHHHHHHHHHHHHHHHHHHTTT-S--EEEEE-S----TTS--SS--HHHH---EEEEETTB---PPP---S--SS-S-SS-----GGGHHHHHHHHTT-PPPTT------GGGB---HHHHHHHHHHHHHHHHHHHHHHHHHHHHSS-GGG----GGG-HHHHHHHHHHHHHHHHHT-HHHHHHHHHHHHHHHHHHHHHHHSTTHHHHHHHHHHHHHHHHHHHHHHHHHHHHHHHHHHHHHT-

Organism: Diaphorina citri (NCBI:txid121845)